Protein AF-A0A517P2J6-F1 (afdb_monomer_lite)

Structure (mmCIF, N/CA/C/O backbone):
data_AF-A0A517P2J6-F1
#
_entry.id   AF-A0A517P2J6-F1
#
loop_
_atom_site.group_PDB
_atom_site.id
_atom_site.type_symbol
_atom_site.label_atom_id
_atom_site.label_alt_id
_atom_site.label_comp_id
_atom_site.label_asym_id
_atom_site.label_entity_id
_atom_site.label_seq_id
_atom_site.pdbx_PDB_ins_code
_atom_site.Cartn_x
_atom_site.Cartn_y
_atom_site.Cartn_z
_atom_site.occupancy
_atom_site.B_iso_or_equiv
_atom_site.auth_seq_id
_atom_site.auth_comp_id
_atom_site.auth_asym_id
_atom_site.auth_atom_id
_atom_site.pdbx_PDB_model_num
ATOM 1 N N . MET A 1 1 ? 40.266 -25.961 -89.457 1.00 43.41 1 MET A N 1
ATOM 2 C CA . MET A 1 1 ? 40.266 -26.534 -88.091 1.00 43.41 1 MET A CA 1
ATOM 3 C C . MET A 1 1 ? 39.041 -26.007 -87.352 1.00 43.41 1 MET A C 1
ATOM 5 O O . MET A 1 1 ? 39.086 -24.900 -86.842 1.00 43.41 1 MET A O 1
ATOM 9 N N . ASN A 1 2 ? 37.933 -26.757 -87.351 1.00 44.75 2 ASN A N 1
ATOM 10 C CA . ASN A 1 2 ? 36.698 -26.386 -86.648 1.00 44.75 2 ASN A CA 1
ATOM 11 C C . ASN A 1 2 ? 36.609 -27.173 -85.334 1.00 44.75 2 ASN A C 1
ATOM 13 O O . ASN A 1 2 ? 36.414 -28.386 -85.359 1.00 44.75 2 ASN A O 1
ATOM 17 N N . ARG A 1 3 ? 36.753 -26.490 -84.191 1.00 49.50 3 ARG A N 1
ATOM 18 C CA . ARG A 1 3 ? 36.434 -27.040 -82.863 1.00 49.50 3 ARG A CA 1
ATOM 19 C C . ARG A 1 3 ? 35.014 -26.621 -82.490 1.00 49.50 3 ARG A C 1
ATOM 21 O O . ARG A 1 3 ? 34.778 -25.502 -82.053 1.00 49.50 3 ARG A O 1
ATOM 28 N N . THR A 1 4 ? 34.066 -27.534 -82.661 1.00 55.47 4 THR A N 1
ATOM 29 C CA . THR A 1 4 ? 32.704 -27.413 -82.133 1.00 55.47 4 THR A CA 1
ATOM 30 C C . THR A 1 4 ? 32.706 -27.672 -80.626 1.00 55.47 4 THR A C 1
ATOM 32 O O . THR A 1 4 ? 32.896 -28.809 -80.194 1.00 55.47 4 THR A O 1
ATOM 35 N N . HIS A 1 5 ? 32.477 -26.631 -79.824 1.00 54.84 5 HIS A N 1
ATOM 36 C CA . HIS A 1 5 ? 32.168 -26.761 -78.399 1.00 54.84 5 HIS A CA 1
ATOM 37 C C . HIS A 1 5 ? 30.727 -27.271 -78.247 1.00 54.84 5 HIS A C 1
ATOM 39 O O . HIS A 1 5 ? 29.777 -26.561 -78.572 1.00 54.84 5 HIS A O 1
ATOM 45 N N . ARG A 1 6 ? 30.546 -28.503 -77.758 1.00 50.88 6 ARG A N 1
ATOM 46 C CA . ARG A 1 6 ? 29.240 -28.969 -77.268 1.00 50.88 6 ARG A CA 1
ATOM 47 C C . ARG A 1 6 ? 29.089 -28.567 -75.795 1.00 50.88 6 ARG A C 1
ATOM 49 O O . ARG A 1 6 ? 29.994 -28.871 -75.015 1.00 50.88 6 ARG A O 1
ATOM 56 N N . PRO A 1 7 ? 27.981 -27.930 -75.382 1.00 54.19 7 PRO A N 1
ATOM 57 C CA . PRO A 1 7 ? 27.709 -27.698 -73.971 1.00 54.19 7 PRO A CA 1
ATOM 58 C C . PRO A 1 7 ? 27.309 -29.022 -73.307 1.00 54.19 7 PRO A C 1
ATOM 60 O O . PRO A 1 7 ? 26.352 -29.678 -73.721 1.00 54.19 7 PRO A O 1
ATOM 63 N N . ILE A 1 8 ? 28.049 -29.420 -72.271 1.00 53.44 8 ILE A N 1
ATOM 64 C CA . ILE A 1 8 ? 27.680 -30.531 -71.389 1.00 53.44 8 ILE A CA 1
ATOM 65 C C . ILE A 1 8 ? 26.463 -30.066 -70.582 1.00 53.44 8 ILE A C 1
ATOM 67 O O . ILE A 1 8 ? 26.598 -29.289 -69.638 1.00 53.44 8 ILE A O 1
ATOM 71 N N . ARG A 1 9 ? 25.262 -30.515 -70.963 1.00 50.53 9 ARG A N 1
ATOM 72 C CA . ARG A 1 9 ? 24.070 -30.389 -70.116 1.00 50.53 9 ARG A CA 1
ATOM 73 C C . ARG A 1 9 ? 24.267 -31.309 -68.912 1.00 50.53 9 ARG A C 1
ATOM 75 O O . ARG A 1 9 ? 24.150 -32.523 -69.043 1.00 50.53 9 ARG A O 1
ATOM 82 N N . ARG A 1 10 ? 24.605 -30.740 -67.754 1.00 54.19 10 ARG A N 1
ATOM 83 C CA . ARG A 1 10 ? 24.581 -31.454 -66.472 1.00 54.19 10 ARG A CA 1
ATOM 84 C C . ARG A 1 10 ? 23.115 -31.652 -66.088 1.00 54.19 10 ARG A C 1
ATOM 86 O O . ARG A 1 10 ? 22.487 -30.742 -65.562 1.00 54.19 10 ARG A O 1
ATOM 93 N N . ALA A 1 11 ? 22.546 -32.797 -66.454 1.00 54.72 11 ALA A N 1
ATOM 94 C CA . ALA A 1 11 ? 21.272 -33.230 -65.900 1.00 54.72 11 ALA A CA 1
ATOM 95 C C . ALA A 1 11 ? 21.535 -33.653 -64.450 1.00 54.72 11 ALA A C 1
ATOM 97 O O . ALA A 1 11 ? 22.323 -34.568 -64.221 1.00 54.72 11 ALA A O 1
ATOM 98 N N . TYR A 1 12 ? 20.933 -32.951 -63.491 1.00 57.19 12 TYR A N 1
ATOM 99 C CA . TYR A 1 12 ? 20.951 -33.366 -62.091 1.00 57.19 12 TYR A CA 1
ATOM 100 C C . TYR A 1 12 ? 20.312 -34.749 -61.979 1.00 57.19 12 TYR A C 1
ATOM 102 O O . TYR A 1 12 ? 19.280 -35.021 -62.602 1.00 57.19 12 TYR A O 1
ATOM 110 N N . THR A 1 13 ? 20.938 -35.641 -61.222 1.00 69.69 13 THR A N 1
ATOM 111 C CA . THR A 1 13 ? 20.377 -36.972 -60.983 1.00 69.69 13 THR A CA 1
ATOM 112 C C . THR A 1 13 ? 19.138 -36.854 -60.092 1.00 69.69 13 THR A C 1
ATOM 114 O O . THR A 1 13 ? 19.037 -35.951 -59.263 1.00 69.69 13 THR A O 1
ATOM 117 N N . LEU A 1 14 ? 18.177 -37.772 -60.242 1.00 62.50 14 LEU A N 1
ATOM 118 C CA . LEU A 1 14 ? 16.946 -37.796 -59.435 1.00 62.50 14 LEU A CA 1
ATOM 119 C C . LEU A 1 14 ? 17.247 -37.723 -57.923 1.00 62.50 14 LEU A C 1
ATOM 121 O O . LEU A 1 14 ? 16.520 -37.082 -57.173 1.00 62.50 14 LEU A O 1
ATOM 125 N N . ILE A 1 15 ? 18.355 -38.334 -57.494 1.00 64.75 15 ILE A N 1
ATOM 126 C CA . ILE A 1 15 ? 18.828 -38.347 -56.104 1.00 64.75 15 ILE A CA 1
ATOM 127 C C . ILE A 1 15 ? 19.242 -36.945 -55.635 1.00 64.75 15 ILE A C 1
ATOM 129 O O . ILE A 1 15 ? 18.877 -36.548 -54.532 1.00 64.75 15 ILE A O 1
ATOM 133 N N . GLU A 1 16 ? 19.943 -36.169 -56.465 1.00 61.22 16 GLU A N 1
ATOM 134 C CA . GLU A 1 16 ? 20.312 -34.780 -56.149 1.00 61.22 16 GLU A CA 1
ATOM 135 C C . GLU A 1 16 ? 19.075 -33.879 -56.057 1.00 61.22 16 GLU A C 1
ATOM 137 O O . GLU A 1 16 ? 19.017 -32.991 -55.209 1.00 61.22 16 GLU A O 1
ATOM 142 N N . LEU A 1 17 ? 18.058 -34.142 -56.883 1.00 63.53 17 LEU A N 1
ATOM 143 C CA . LEU A 1 17 ? 16.804 -33.388 -56.884 1.00 63.53 17 LEU A CA 1
ATOM 144 C C . LEU A 1 17 ? 15.956 -33.698 -55.638 1.00 63.53 17 LEU A C 1
ATOM 146 O O . LEU A 1 17 ? 15.422 -32.785 -55.011 1.00 63.53 17 LEU A O 1
ATOM 150 N N . ILE A 1 18 ? 15.916 -34.966 -55.213 1.00 64.25 18 ILE A N 1
ATOM 151 C CA . ILE A 1 18 ? 15.279 -35.386 -53.956 1.00 64.25 18 ILE A CA 1
ATOM 152 C C . ILE A 1 18 ? 16.031 -34.812 -52.745 1.00 64.25 18 ILE A C 1
ATOM 154 O O . ILE A 1 18 ? 15.400 -34.277 -51.835 1.00 64.25 18 ILE A O 1
ATOM 158 N N . ALA A 1 19 ? 17.367 -34.856 -52.739 1.00 61.12 19 ALA A N 1
ATOM 159 C CA . ALA A 1 19 ? 18.175 -34.286 -51.660 1.00 61.12 19 ALA A CA 1
ATOM 160 C C . ALA A 1 19 ? 17.980 -32.764 -51.541 1.00 61.12 19 ALA A C 1
ATOM 162 O O . ALA A 1 19 ? 17.808 -32.249 -50.435 1.00 61.12 19 ALA A O 1
ATOM 163 N N . ALA A 1 20 ? 17.923 -32.052 -52.671 1.00 64.19 20 ALA A N 1
ATOM 164 C CA . ALA A 1 20 ? 17.631 -30.622 -52.702 1.00 64.19 20 ALA A CA 1
ATOM 165 C C . ALA A 1 20 ? 16.214 -30.310 -52.192 1.00 64.19 20 ALA A C 1
ATOM 167 O O . ALA A 1 20 ? 16.035 -29.365 -51.423 1.00 64.19 20 ALA A O 1
ATOM 168 N N . MET A 1 21 ? 15.213 -31.118 -52.554 1.00 68.56 21 MET A N 1
ATOM 169 C CA . MET A 1 21 ? 13.844 -30.960 -52.054 1.00 68.56 21 MET A CA 1
ATOM 170 C C . MET A 1 21 ? 13.745 -31.187 -50.544 1.00 68.56 21 MET A C 1
ATOM 172 O O . MET A 1 21 ? 13.098 -30.399 -49.853 1.00 68.56 21 MET A O 1
ATOM 176 N N . ILE A 1 22 ? 14.410 -32.217 -50.012 1.00 60.06 22 ILE A N 1
ATOM 177 C CA . ILE A 1 22 ? 14.433 -32.491 -48.568 1.00 60.06 22 IL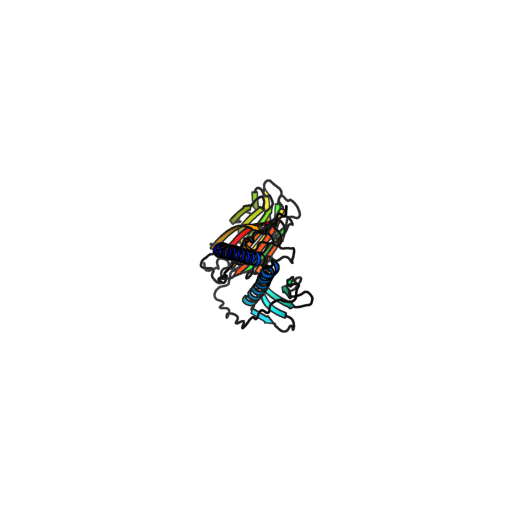E A CA 1
ATOM 178 C C . ILE A 1 22 ? 15.128 -31.346 -47.828 1.00 60.06 22 ILE A C 1
ATOM 180 O O . ILE A 1 22 ? 14.564 -30.814 -46.873 1.00 60.06 22 ILE A O 1
ATOM 184 N N . ALA A 1 23 ? 16.297 -30.905 -48.302 1.00 59.19 23 ALA A N 1
ATOM 185 C CA . ALA A 1 23 ? 17.015 -29.778 -47.709 1.00 59.19 23 ALA A CA 1
ATOM 186 C C . ALA A 1 23 ? 16.169 -28.495 -47.720 1.00 59.19 23 ALA A C 1
ATOM 188 O O . ALA A 1 23 ? 16.094 -27.800 -46.711 1.00 59.19 23 ALA A O 1
ATOM 189 N N . THR A 1 24 ? 15.466 -28.221 -48.822 1.00 66.12 24 THR A N 1
ATOM 190 C CA . THR A 1 24 ? 14.571 -27.058 -48.938 1.00 66.12 24 THR A CA 1
ATOM 191 C C . THR A 1 24 ? 13.381 -27.167 -47.986 1.00 66.12 24 THR A C 1
ATOM 193 O O . THR A 1 24 ? 13.006 -26.181 -47.364 1.00 66.12 24 THR A O 1
ATOM 196 N N . THR A 1 25 ? 12.815 -28.363 -47.811 1.00 67.44 25 THR A N 1
ATOM 197 C CA . THR A 1 25 ? 11.685 -28.592 -46.895 1.00 67.44 25 THR A CA 1
ATOM 198 C C . THR A 1 25 ? 12.105 -28.395 -45.440 1.00 67.44 25 THR A C 1
ATOM 200 O O . THR A 1 25 ? 11.408 -27.719 -44.686 1.00 67.44 25 THR A O 1
ATOM 203 N N . VAL A 1 26 ? 13.280 -28.904 -45.055 1.00 59.22 26 VAL A N 1
ATOM 204 C CA . VAL A 1 26 ? 13.853 -28.678 -43.720 1.00 59.22 26 VAL A CA 1
ATOM 205 C C . VAL A 1 26 ? 14.110 -27.186 -43.501 1.00 59.22 26 VAL A C 1
ATOM 207 O O . VAL A 1 26 ? 13.709 -26.638 -42.475 1.00 59.22 26 VAL A O 1
ATOM 210 N N . LEU A 1 27 ? 14.677 -26.498 -44.492 1.00 65.06 27 LEU A N 1
ATOM 211 C CA . LEU A 1 27 ? 14.965 -25.069 -44.401 1.00 65.06 27 LEU A CA 1
ATOM 212 C C . LEU A 1 27 ? 13.678 -24.233 -44.280 1.00 65.06 27 LEU A C 1
ATOM 214 O O . LEU A 1 27 ? 13.588 -23.386 -43.395 1.00 65.06 27 LEU A O 1
ATOM 218 N N . LEU A 1 28 ? 12.646 -24.540 -45.072 1.00 65.38 28 LEU A N 1
ATOM 219 C CA . LEU A 1 28 ? 11.327 -23.904 -44.989 1.00 65.38 28 LEU A CA 1
ATOM 220 C C . LEU A 1 28 ? 10.621 -24.191 -43.660 1.00 65.38 28 LEU A C 1
ATOM 222 O O . LEU A 1 28 ? 10.023 -23.285 -43.088 1.00 65.38 28 LEU A O 1
ATOM 226 N N . SER A 1 29 ? 10.724 -25.413 -43.131 1.00 52.94 29 SER A N 1
ATOM 227 C CA . SER A 1 29 ? 10.149 -25.755 -41.824 1.00 52.94 29 SER A CA 1
ATOM 228 C C . SER A 1 29 ? 10.859 -25.035 -40.670 1.00 52.94 29 SER A C 1
ATOM 230 O O . SER A 1 29 ? 10.197 -24.532 -39.765 1.00 52.94 29 SER A O 1
ATOM 232 N N . SER A 1 30 ? 12.188 -24.885 -40.740 1.00 52.69 30 SER A N 1
ATOM 233 C CA . SER A 1 30 ? 12.960 -24.111 -39.760 1.00 52.69 30 SER A CA 1
ATOM 234 C C . SER A 1 30 ? 12.663 -22.612 -39.840 1.00 52.69 30 SER A C 1
ATOM 236 O O . SER A 1 30 ? 12.540 -21.954 -38.807 1.00 52.69 30 SER A O 1
ATOM 238 N N . LEU A 1 31 ? 12.453 -22.081 -41.049 1.00 62.66 31 LEU A N 1
ATOM 239 C CA . LEU A 1 31 ? 12.049 -20.696 -41.258 1.00 62.66 31 LEU A CA 1
ATOM 240 C C . LEU A 1 31 ? 10.635 -20.456 -40.720 1.00 62.66 31 LEU A C 1
ATOM 242 O O . LEU A 1 31 ? 10.425 -19.486 -40.004 1.00 62.66 31 LEU A O 1
ATOM 246 N N . ALA A 1 32 ? 9.687 -21.357 -40.990 1.00 58.47 32 ALA A N 1
ATOM 247 C CA . ALA A 1 32 ? 8.327 -21.267 -40.467 1.00 58.47 32 ALA A CA 1
ATOM 248 C C . ALA A 1 32 ? 8.292 -21.346 -38.932 1.00 58.47 32 ALA A C 1
ATOM 250 O O . ALA A 1 32 ? 7.612 -20.543 -38.301 1.00 58.47 32 ALA A O 1
ATOM 251 N N . ALA A 1 33 ? 9.065 -22.250 -38.319 1.00 51.81 33 ALA A N 1
ATOM 252 C CA . ALA A 1 33 ? 9.178 -22.339 -36.863 1.00 51.81 33 ALA A CA 1
ATOM 253 C C . ALA A 1 33 ? 9.793 -21.068 -36.256 1.00 51.81 33 ALA A C 1
ATOM 255 O O . ALA A 1 33 ? 9.290 -20.561 -35.257 1.00 51.81 33 ALA A O 1
ATOM 256 N N . THR A 1 34 ? 10.833 -20.517 -36.891 1.00 56.34 34 THR A N 1
ATOM 257 C CA . THR A 1 34 ? 11.449 -19.251 -36.464 1.00 56.34 34 THR A CA 1
ATOM 258 C C . THR A 1 34 ? 10.484 -18.081 -36.622 1.00 56.34 34 THR A C 1
ATOM 260 O O . THR A 1 34 ? 10.418 -17.259 -35.720 1.00 56.34 34 THR A O 1
ATOM 263 N N . ILE A 1 35 ? 9.697 -18.034 -37.705 1.00 55.84 35 ILE A N 1
ATOM 264 C CA . ILE A 1 35 ? 8.666 -17.011 -37.915 1.00 55.84 35 ILE A CA 1
ATOM 265 C C . ILE A 1 35 ? 7.582 -17.133 -36.848 1.00 55.84 35 ILE A C 1
ATOM 267 O O . ILE A 1 35 ? 7.241 -16.129 -36.246 1.00 55.84 35 ILE A O 1
ATOM 271 N N . VAL A 1 36 ? 7.064 -18.325 -36.549 1.00 53.62 36 VAL A N 1
ATOM 272 C CA . VAL A 1 36 ? 6.035 -18.505 -35.507 1.00 53.62 36 VAL A CA 1
ATOM 273 C C . VAL A 1 36 ? 6.574 -18.140 -34.121 1.00 53.62 36 VAL A C 1
ATOM 275 O O . VAL A 1 36 ? 5.904 -17.425 -33.384 1.00 53.62 36 VAL A O 1
ATOM 278 N N . LEU A 1 37 ? 7.800 -18.551 -33.782 1.00 47.78 37 LEU A N 1
ATOM 279 C CA . LEU A 1 37 ? 8.450 -18.163 -32.526 1.00 47.78 37 LEU A CA 1
ATOM 280 C C . LEU A 1 37 ? 8.705 -16.656 -32.463 1.00 47.78 37 LEU A C 1
ATOM 282 O O . LEU A 1 37 ? 8.401 -16.038 -31.448 1.00 47.78 37 LEU A O 1
ATOM 286 N N . SER A 1 38 ? 9.188 -16.042 -33.546 1.00 43.88 38 SER A N 1
ATOM 287 C CA . SER A 1 38 ? 9.375 -14.595 -33.595 1.00 43.88 38 SER A CA 1
ATOM 288 C C . SER A 1 38 ? 8.044 -13.860 -33.540 1.00 43.88 38 SER A C 1
ATOM 290 O O . SER A 1 38 ? 7.980 -12.854 -32.862 1.00 43.88 38 SER A O 1
ATOM 292 N N . THR A 1 39 ? 6.984 -14.369 -34.179 1.00 48.34 39 THR A N 1
ATOM 293 C CA . THR A 1 39 ? 5.644 -13.752 -34.195 1.00 48.34 39 THR A CA 1
ATOM 294 C C . THR A 1 39 ? 4.975 -13.858 -32.826 1.00 48.34 39 THR A C 1
ATOM 296 O O . THR A 1 39 ? 4.369 -12.893 -32.395 1.00 48.34 39 THR A O 1
ATOM 299 N N . ASN A 1 40 ? 5.166 -14.960 -32.093 1.00 43.91 40 ASN A N 1
ATOM 300 C CA . ASN A 1 40 ? 4.715 -15.084 -30.700 1.00 43.91 40 ASN A CA 1
ATOM 301 C C . ASN A 1 40 ? 5.550 -14.232 -29.725 1.00 43.91 40 ASN A C 1
ATOM 303 O O . ASN A 1 40 ? 5.046 -13.840 -28.682 1.00 43.91 40 ASN A O 1
ATOM 307 N N . MET A 1 41 ? 6.811 -13.916 -30.050 1.00 45.28 41 MET A N 1
ATOM 308 C CA . MET A 1 41 ? 7.605 -12.914 -29.315 1.00 45.28 41 MET A CA 1
ATOM 309 C C . MET A 1 41 ? 7.367 -11.470 -29.800 1.00 45.28 41 MET A C 1
ATOM 311 O O . MET A 1 41 ? 7.835 -10.530 -29.163 1.00 45.28 41 MET A O 1
ATOM 315 N N . LEU A 1 42 ? 6.666 -11.301 -30.926 1.00 39.16 42 LEU A N 1
ATOM 316 C CA . LEU A 1 42 ? 6.274 -10.033 -31.552 1.00 39.16 42 LEU A CA 1
ATOM 317 C C . LEU A 1 42 ? 4.773 -9.773 -31.435 1.00 39.16 42 LEU A C 1
ATOM 319 O O . LEU A 1 42 ? 4.307 -8.803 -32.033 1.00 39.16 42 LEU A O 1
ATOM 323 N N . GLU A 1 43 ? 4.024 -10.595 -30.689 1.00 41.44 43 GLU A N 1
ATOM 324 C CA . GLU A 1 43 ? 2.686 -10.220 -30.247 1.00 41.44 43 GLU A CA 1
ATOM 325 C C . GLU A 1 43 ? 2.857 -8.846 -29.607 1.00 41.44 43 GLU A C 1
ATOM 327 O O . GLU A 1 43 ? 3.648 -8.678 -28.674 1.00 41.44 43 GLU A O 1
ATOM 332 N N . THR A 1 44 ? 2.304 -7.832 -30.276 1.00 41.62 44 THR A N 1
ATOM 333 C CA . THR A 1 44 ? 2.714 -6.449 -30.070 1.00 41.62 44 THR A CA 1
ATOM 334 C C . THR A 1 44 ? 2.579 -6.172 -28.578 1.00 41.62 44 THR A C 1
ATOM 336 O O . THR A 1 44 ? 1.511 -6.464 -28.039 1.00 41.62 44 THR A O 1
ATOM 339 N N . PRO A 1 45 ? 3.604 -5.625 -27.896 1.00 50.72 45 PRO A N 1
ATOM 340 C CA . PRO A 1 45 ? 3.527 -5.313 -26.470 1.00 50.72 45 PRO A CA 1
ATOM 341 C C . PRO A 1 45 ? 2.237 -4.575 -26.095 1.00 50.72 45 PRO A C 1
ATOM 343 O O . PRO A 1 45 ? 1.768 -4.703 -24.975 1.00 50.72 45 PRO A O 1
ATOM 346 N N . THR A 1 46 ? 1.632 -3.869 -27.056 1.00 58.00 46 THR A N 1
ATOM 347 C CA . THR A 1 46 ? 0.330 -3.218 -26.947 1.00 58.00 46 THR A CA 1
ATOM 348 C C . THR A 1 46 ? -0.832 -4.188 -26.741 1.00 58.00 46 THR A C 1
ATOM 350 O O . THR A 1 46 ? -1.568 -3.963 -25.807 1.00 58.00 46 THR A O 1
ATOM 353 N N . ALA A 1 47 ? -0.986 -5.293 -27.478 1.00 56.44 47 ALA A N 1
ATOM 354 C CA . ALA A 1 47 ? -2.165 -6.166 -27.348 1.00 56.44 47 ALA A CA 1
ATOM 355 C C . ALA A 1 47 ? -2.198 -6.915 -26.006 1.00 56.44 47 ALA A C 1
ATOM 357 O O . ALA A 1 47 ? -3.237 -7.014 -25.355 1.00 56.44 47 ALA A O 1
ATOM 358 N N . GLN A 1 48 ? -1.044 -7.415 -25.553 1.00 55.38 48 GLN A N 1
ATOM 359 C CA . GLN A 1 48 ? -0.946 -8.019 -24.228 1.00 55.38 48 GLN A CA 1
ATOM 360 C C . GLN A 1 48 ? -1.072 -6.947 -23.136 1.00 55.38 48 GLN A C 1
ATOM 362 O O . GLN A 1 48 ? -1.797 -7.160 -22.169 1.00 55.38 48 GLN A O 1
ATOM 367 N N . SER A 1 49 ? -0.411 -5.794 -23.282 1.00 58.50 49 SER A N 1
ATOM 368 C CA . SER A 1 49 ? -0.547 -4.682 -22.331 1.00 58.50 49 SER A CA 1
ATOM 369 C C . SER A 1 49 ? -1.980 -4.152 -22.254 1.00 58.50 49 SER A C 1
ATOM 371 O O . SER A 1 49 ? -2.420 -3.822 -21.161 1.00 58.50 49 SER A O 1
ATOM 373 N N . GLU A 1 50 ? -2.703 -4.093 -23.370 1.00 64.94 50 GLU A N 1
ATOM 374 C CA . GLU A 1 50 ? -4.117 -3.713 -23.467 1.00 64.94 50 GLU A CA 1
ATOM 375 C C . GLU A 1 50 ? -4.975 -4.756 -22.752 1.00 64.94 50 GLU A C 1
ATOM 377 O O . GLU A 1 50 ? -5.694 -4.406 -21.829 1.00 64.94 50 GLU A O 1
ATOM 382 N N . ALA A 1 51 ? -4.799 -6.052 -23.030 1.00 61.16 51 ALA A N 1
ATOM 383 C CA . ALA A 1 51 ? -5.541 -7.108 -22.334 1.00 61.16 51 ALA A CA 1
ATOM 384 C C . ALA A 1 51 ? -5.288 -7.137 -20.811 1.00 61.16 51 ALA A C 1
ATOM 386 O O . ALA A 1 51 ? -6.172 -7.495 -20.028 1.00 61.16 51 ALA A O 1
ATOM 387 N N . TRP A 1 52 ? -4.073 -6.793 -20.374 1.00 61.12 52 TRP A N 1
ATOM 388 C CA . TRP A 1 52 ? -3.757 -6.632 -18.953 1.00 61.12 52 TRP A CA 1
ATOM 389 C C . TRP A 1 52 ? -4.393 -5.376 -18.362 1.00 61.12 52 TRP A C 1
ATOM 391 O O . TRP A 1 52 ? -4.932 -5.448 -17.260 1.00 61.12 52 TRP A O 1
ATOM 401 N N . HIS A 1 53 ? -4.358 -4.261 -19.086 1.00 65.38 53 HIS A N 1
ATOM 402 C CA . HIS A 1 53 ? -4.988 -3.011 -18.680 1.00 65.38 53 HIS A CA 1
ATOM 403 C C . HIS A 1 53 ? -6.512 -3.162 -18.565 1.00 65.38 53 HIS A C 1
ATOM 405 O O . HIS A 1 53 ? -7.092 -2.813 -17.540 1.00 65.38 53 HIS A O 1
ATOM 411 N N . ASP A 1 54 ? -7.147 -3.813 -19.536 1.00 67.50 54 ASP A N 1
ATOM 412 C CA . ASP A 1 54 ? -8.574 -4.135 -19.517 1.00 67.50 54 ASP A CA 1
ATOM 413 C C . ASP A 1 54 ? -8.932 -5.031 -18.328 1.00 67.50 54 ASP A C 1
ATOM 415 O O . ASP A 1 54 ? -9.943 -4.822 -17.652 1.00 67.50 54 ASP A O 1
ATOM 419 N N . ARG A 1 55 ? -8.084 -6.025 -18.028 1.00 64.06 55 ARG A N 1
ATOM 420 C CA . ARG A 1 55 ? -8.255 -6.875 -16.844 1.00 64.06 55 ARG A CA 1
ATOM 421 C C . ARG A 1 55 ? -8.119 -6.073 -15.554 1.00 64.06 55 ARG A C 1
ATOM 423 O O . ARG A 1 55 ? -8.894 -6.302 -14.633 1.00 64.06 55 ARG A O 1
ATOM 430 N N . GLU A 1 56 ? -7.180 -5.134 -15.486 1.00 66.56 56 GLU A N 1
ATOM 431 C CA . GLU A 1 56 ? -7.020 -4.233 -14.343 1.00 66.56 56 GLU A CA 1
ATOM 432 C C . GLU A 1 56 ? -8.293 -3.405 -14.112 1.00 66.56 56 GLU A C 1
ATOM 434 O O . GLU A 1 56 ? -8.796 -3.339 -12.989 1.00 66.56 56 GLU A O 1
ATOM 439 N N . ILE A 1 57 ? -8.854 -2.828 -15.179 1.00 71.31 57 ILE A N 1
ATOM 440 C CA . ILE A 1 57 ? -10.105 -2.061 -15.136 1.00 71.31 57 ILE A CA 1
ATOM 441 C C . ILE A 1 57 ? -11.263 -2.946 -14.664 1.00 71.31 57 ILE A C 1
ATOM 443 O O . ILE A 1 57 ? -11.991 -2.572 -13.738 1.00 71.31 57 ILE A O 1
ATOM 447 N N . ALA A 1 58 ? -11.419 -4.130 -15.261 1.00 67.31 58 ALA A N 1
ATOM 448 C CA . ALA A 1 58 ? -12.475 -5.073 -14.910 1.00 67.31 58 ALA A CA 1
ATOM 449 C C . ALA A 1 58 ? -12.363 -5.528 -13.449 1.00 67.31 58 ALA A C 1
ATOM 451 O O . ALA A 1 58 ? -13.348 -5.493 -12.713 1.00 67.31 58 ALA A O 1
ATOM 452 N N . ASP A 1 59 ? -11.164 -5.889 -12.997 1.00 63.16 59 ASP A N 1
ATOM 453 C CA . ASP A 1 59 ? -10.933 -6.336 -11.626 1.00 63.16 59 ASP A CA 1
ATOM 454 C C . ASP A 1 59 ? -11.175 -5.215 -10.610 1.00 63.16 59 ASP A C 1
ATOM 456 O O . ASP A 1 59 ? -11.677 -5.484 -9.516 1.00 63.16 59 ASP A O 1
ATOM 460 N N . ARG A 1 60 ? -10.879 -3.957 -10.960 1.00 73.56 60 ARG A N 1
ATOM 461 C CA . ARG A 1 60 ? -11.226 -2.791 -10.129 1.00 73.56 60 ARG A CA 1
ATOM 462 C C . ARG A 1 60 ? -12.733 -2.603 -10.020 1.00 73.56 60 ARG A C 1
ATOM 464 O O . ARG A 1 60 ? -13.237 -2.463 -8.909 1.00 73.56 60 ARG A O 1
ATOM 471 N N . ILE A 1 61 ? -13.451 -2.637 -11.145 1.00 74.25 61 ILE A N 1
ATOM 472 C CA . ILE A 1 61 ? -14.921 -2.560 -11.166 1.00 74.25 61 ILE A CA 1
ATOM 473 C C . ILE A 1 61 ? -15.521 -3.693 -10.327 1.00 74.25 61 ILE A C 1
ATOM 475 O O . ILE A 1 61 ? -16.380 -3.454 -9.482 1.00 74.25 61 ILE A O 1
ATOM 479 N N . VAL A 1 62 ? -15.031 -4.922 -10.500 1.00 66.94 62 VAL A N 1
ATOM 480 C CA . VAL A 1 62 ? -15.485 -6.093 -9.740 1.00 66.94 62 VAL A CA 1
ATOM 481 C C . VAL A 1 62 ? -15.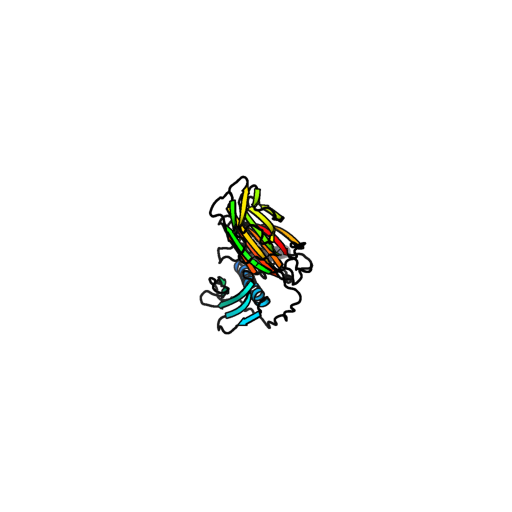168 -5.955 -8.251 1.00 66.94 62 VAL A C 1
ATOM 483 O O . VAL A 1 62 ? -15.996 -6.342 -7.428 1.00 66.94 62 VAL A O 1
ATOM 486 N N . ALA A 1 63 ? -14.006 -5.414 -7.878 1.00 64.06 63 ALA A N 1
ATOM 487 C CA . ALA A 1 63 ? -13.666 -5.167 -6.479 1.00 64.06 63 ALA A CA 1
ATOM 488 C C . ALA A 1 63 ? -14.621 -4.145 -5.849 1.00 64.06 63 ALA A C 1
ATOM 490 O O . ALA A 1 63 ? -15.178 -4.409 -4.782 1.00 64.06 63 ALA A O 1
ATOM 491 N N . ASP A 1 64 ? -14.870 -3.024 -6.524 1.00 71.25 64 ASP A N 1
ATOM 492 C CA . ASP A 1 64 ? -15.775 -1.992 -6.022 1.00 71.25 64 ASP A CA 1
ATOM 493 C C . ASP A 1 64 ? -17.231 -2.489 -5.956 1.00 71.25 64 ASP A C 1
ATOM 495 O O . ASP A 1 64 ? -17.915 -2.244 -4.961 1.00 71.25 64 ASP A O 1
ATOM 499 N N . LEU A 1 65 ? -17.675 -3.291 -6.932 1.00 67.56 65 LEU A N 1
ATOM 500 C CA . LEU A 1 65 ? -18.976 -3.971 -6.901 1.00 67.56 65 LEU A CA 1
ATOM 501 C C . LEU A 1 65 ? -19.071 -4.995 -5.765 1.00 67.56 65 LEU A C 1
ATOM 503 O O . LEU A 1 65 ? -20.077 -5.033 -5.058 1.00 67.56 65 LEU A O 1
ATOM 507 N N . ARG A 1 66 ? -18.032 -5.809 -5.545 1.00 61.19 66 ARG A N 1
ATOM 508 C CA . ARG A 1 66 ? -18.009 -6.854 -4.506 1.00 61.19 66 ARG A CA 1
ATOM 509 C C . ARG A 1 66 ? -18.254 -6.292 -3.108 1.00 61.19 66 ARG A C 1
ATOM 511 O O . ARG A 1 66 ? -18.873 -6.971 -2.293 1.00 61.19 66 ARG A O 1
ATOM 518 N N . TYR A 1 67 ? -17.752 -5.092 -2.832 1.00 58.38 67 TYR A N 1
ATOM 519 C CA . TYR A 1 67 ? -17.907 -4.433 -1.534 1.00 58.38 67 TYR A CA 1
ATOM 520 C C . TYR A 1 67 ? -19.033 -3.392 -1.518 1.00 58.38 67 TYR A C 1
ATOM 522 O O . TYR A 1 67 ? -19.237 -2.739 -0.495 1.00 58.38 67 TYR A O 1
ATOM 530 N N . SER A 1 68 ? -19.774 -3.246 -2.618 1.00 65.06 68 SER A N 1
ATOM 531 C CA . SER A 1 68 ? -20.913 -2.336 -2.694 1.00 65.06 68 SER A CA 1
ATOM 532 C C . SER A 1 68 ? -22.110 -2.845 -1.892 1.00 65.06 68 SER A C 1
ATOM 534 O O . SER A 1 68 ? -22.378 -4.045 -1.812 1.00 65.06 68 SER A O 1
ATOM 536 N N . HIS A 1 69 ? -22.843 -1.912 -1.292 1.00 68.06 69 HIS A N 1
ATOM 537 C CA . HIS A 1 69 ? -24.153 -2.164 -0.694 1.00 68.06 69 HIS A CA 1
ATOM 538 C C . HIS A 1 69 ? -25.297 -1.594 -1.545 1.00 68.06 69 HIS A C 1
ATOM 540 O O . HIS A 1 69 ? -26.456 -1.932 -1.309 1.00 68.06 69 HIS A O 1
ATOM 546 N N . SER A 1 70 ? -24.995 -0.737 -2.525 1.00 71.50 70 SER A N 1
ATOM 547 C CA . SER A 1 70 ? -25.939 -0.299 -3.555 1.00 71.50 70 SER A CA 1
ATOM 548 C C . SER A 1 70 ? -25.223 0.048 -4.855 1.00 71.50 70 SER A C 1
ATOM 550 O O . SER A 1 70 ? -24.073 0.485 -4.842 1.00 71.50 70 SER A O 1
ATOM 552 N N . VAL A 1 71 ? -25.937 -0.126 -5.965 1.00 78.31 71 VAL A N 1
ATOM 553 C CA . VAL A 1 71 ? -25.522 0.277 -7.311 1.00 78.31 71 VAL A CA 1
ATOM 554 C C . VAL A 1 71 ? -26.637 1.139 -7.900 1.00 78.31 71 VAL A C 1
ATOM 556 O O . VAL A 1 71 ? -27.809 0.772 -7.817 1.00 78.31 71 VAL A O 1
ATOM 559 N N . ASP A 1 72 ? -26.270 2.289 -8.449 1.00 79.69 72 ASP A N 1
ATOM 560 C CA . ASP A 1 72 ? -27.142 3.239 -9.131 1.00 79.69 72 ASP A CA 1
ATOM 561 C C . ASP A 1 72 ? -26.709 3.367 -10.599 1.00 79.69 72 ASP A C 1
ATOM 563 O O . ASP A 1 72 ? -25.624 3.861 -10.909 1.00 79.69 72 ASP A O 1
ATOM 567 N N . GLU A 1 73 ? -27.569 2.910 -11.506 1.00 76.19 73 GLU A N 1
ATOM 568 C CA . GLU A 1 73 ? -27.355 2.902 -12.959 1.00 76.19 73 GLU A CA 1
ATOM 569 C C . GLU A 1 73 ? -28.139 4.025 -13.666 1.00 76.19 73 GLU A C 1
ATOM 571 O O . GLU A 1 73 ? -28.412 3.955 -14.861 1.00 76.19 73 GLU A O 1
ATOM 576 N N . THR A 1 74 ? -28.547 5.077 -12.948 1.00 71.56 74 THR A N 1
ATOM 577 C CA . THR A 1 74 ? -29.351 6.170 -13.533 1.00 71.56 74 THR A CA 1
ATOM 578 C C . THR A 1 74 ? -28.614 7.007 -14.588 1.00 71.56 74 THR A C 1
ATOM 580 O O . THR A 1 74 ? -29.253 7.761 -15.326 1.00 71.56 74 THR A O 1
ATOM 583 N N . SER A 1 75 ? -27.289 6.875 -14.702 1.00 73.69 75 SER A N 1
ATOM 584 C CA . SER A 1 75 ? -26.491 7.538 -15.736 1.00 73.69 75 SER A CA 1
ATOM 585 C C . SER A 1 75 ? -26.521 6.766 -17.057 1.00 73.69 75 SER A C 1
ATOM 587 O O . SER A 1 75 ? -26.279 5.567 -17.105 1.00 73.69 75 SER A O 1
ATOM 589 N N . LEU A 1 76 ? -26.727 7.474 -18.171 1.00 69.69 76 LEU A N 1
ATOM 590 C CA . LEU A 1 76 ? -26.728 6.880 -19.518 1.00 69.69 76 LEU A CA 1
ATOM 591 C C . LEU A 1 76 ? -25.348 6.388 -19.986 1.00 69.69 76 LEU A C 1
ATOM 593 O O . LEU A 1 76 ? -25.265 5.680 -20.987 1.00 69.69 76 LEU A O 1
ATOM 597 N N . ALA A 1 77 ? -24.275 6.793 -19.307 1.00 77.44 77 ALA A N 1
ATOM 598 C CA . ALA A 1 77 ? -22.900 6.498 -19.701 1.00 77.44 77 ALA A CA 1
ATOM 599 C C . ALA A 1 77 ? -22.062 5.978 -18.526 1.00 77.44 77 ALA A C 1
ATOM 601 O O . ALA A 1 77 ? -20.845 6.141 -18.508 1.00 77.44 77 ALA A O 1
ATOM 602 N N . GLY A 1 78 ? -22.694 5.403 -17.505 1.00 80.06 78 GLY A N 1
ATOM 603 C CA . GLY A 1 78 ? -21.974 5.000 -16.310 1.00 80.06 78 GLY A CA 1
ATOM 604 C C . GLY A 1 78 ? -22.854 4.419 -15.220 1.00 80.06 78 GLY A C 1
ATOM 605 O O . GLY A 1 78 ? -24.060 4.273 -15.381 1.00 80.06 78 GLY A O 1
ATOM 606 N N . PHE A 1 79 ? -22.235 4.131 -14.086 1.00 82.56 79 PHE A N 1
ATOM 607 C CA . PHE A 1 79 ? -22.918 3.675 -12.883 1.00 82.56 79 PHE A CA 1
ATOM 608 C C . PHE A 1 79 ? -22.181 4.201 -11.656 1.00 82.56 79 PHE A C 1
ATOM 610 O O . PHE A 1 79 ? -21.002 4.554 -11.714 1.00 82.56 79 PHE A O 1
ATOM 617 N N . THR A 1 80 ? -22.880 4.258 -10.535 1.00 85.06 80 THR A N 1
ATOM 618 C CA . THR A 1 80 ? -22.307 4.629 -9.247 1.00 85.06 80 THR A CA 1
ATOM 619 C C . THR A 1 80 ? -22.509 3.485 -8.280 1.00 85.06 80 THR A C 1
ATOM 621 O O . THR A 1 80 ? -23.611 2.965 -8.150 1.00 85.06 80 THR A O 1
ATOM 624 N N . VAL A 1 81 ? -21.453 3.080 -7.591 1.00 82.38 81 VAL A N 1
ATOM 625 C CA . VAL A 1 81 ? -21.533 2.118 -6.500 1.00 82.38 81 VAL A CA 1
ATOM 626 C C . VAL A 1 81 ? -21.342 2.841 -5.189 1.00 82.38 81 VAL A C 1
ATOM 628 O O . VAL A 1 81 ? -20.513 3.738 -5.059 1.00 82.38 81 VAL A O 1
ATOM 631 N N . THR A 1 82 ? -22.105 2.431 -4.196 1.00 80.56 82 THR A N 1
ATOM 632 C CA . THR A 1 82 ? -21.944 2.909 -2.836 1.00 80.56 82 THR A CA 1
ATOM 633 C C . THR A 1 82 ? -21.383 1.767 -2.011 1.00 80.56 82 THR A C 1
ATOM 635 O O . THR A 1 82 ? -21.973 0.682 -1.968 1.00 80.56 82 THR A O 1
ATOM 638 N N . LYS A 1 83 ? -20.219 1.978 -1.402 1.00 73.88 83 LYS A N 1
ATOM 639 C CA . LYS A 1 83 ? -19.498 0.953 -0.643 1.00 73.88 83 LYS A CA 1
ATOM 640 C C . LYS A 1 83 ? -18.910 1.537 0.640 1.00 73.88 83 LYS A C 1
ATOM 642 O O . LYS A 1 83 ? -18.737 2.748 0.740 1.00 73.88 83 LYS A O 1
ATOM 647 N N . PRO A 1 84 ? -18.577 0.711 1.640 1.00 62.31 84 PRO A N 1
ATOM 648 C CA . PRO A 1 84 ? -17.791 1.168 2.776 1.00 62.31 84 PRO A CA 1
ATOM 649 C C . PRO A 1 84 ? -16.430 1.683 2.298 1.00 62.31 84 PRO A C 1
ATOM 651 O O . PRO A 1 84 ? -15.728 1.004 1.546 1.00 62.31 84 PRO A O 1
ATOM 654 N N . SER A 1 85 ? -16.064 2.874 2.753 1.00 65.56 85 SER A N 1
ATOM 655 C CA . SER A 1 85 ? -14.769 3.474 2.493 1.00 65.56 85 SER A CA 1
ATOM 656 C C . SER A 1 85 ? -13.671 2.721 3.217 1.00 65.56 85 SER A C 1
ATOM 658 O O . SER A 1 85 ? -13.780 2.423 4.408 1.00 65.56 85 SER A O 1
ATOM 660 N N . VAL A 1 86 ? -12.584 2.463 2.494 1.00 58.12 86 VAL A N 1
ATOM 661 C CA . VAL A 1 86 ? -11.371 1.855 3.053 1.00 58.12 86 VAL A CA 1
ATOM 662 C C . VAL A 1 86 ? -10.483 2.874 3.778 1.00 58.12 86 VAL A C 1
ATOM 664 O O . VAL A 1 86 ? -9.475 2.487 4.353 1.00 58.12 86 VAL A O 1
ATOM 667 N N . THR A 1 87 ? -10.815 4.170 3.752 1.00 51.25 87 THR A N 1
ATOM 668 C CA . THR A 1 87 ? -9.979 5.240 4.335 1.00 51.25 87 THR A CA 1
ATOM 669 C C . THR A 1 87 ? -10.673 6.079 5.400 1.00 51.25 87 THR A C 1
ATOM 671 O O . THR A 1 87 ? -9.998 6.824 6.107 1.00 51.25 87 THR A O 1
ATOM 674 N N . THR A 1 88 ? -12.000 6.011 5.516 1.00 51.00 88 THR A N 1
ATOM 675 C CA . THR A 1 88 ? -12.748 6.888 6.436 1.00 51.00 88 THR A CA 1
ATOM 676 C C . THR A 1 88 ? -13.719 6.151 7.354 1.00 51.00 88 THR A C 1
ATOM 678 O O . THR A 1 88 ? -14.374 6.794 8.173 1.00 51.00 88 THR A O 1
ATOM 681 N N . ALA A 1 89 ? -13.863 4.826 7.210 1.00 50.66 89 ALA A N 1
ATOM 682 C CA . ALA A 1 89 ? -14.925 4.016 7.827 1.00 50.66 89 ALA A CA 1
ATOM 683 C C . ALA A 1 89 ? -16.367 4.514 7.549 1.00 50.66 89 ALA A C 1
ATOM 685 O O . ALA A 1 89 ? -17.334 3.946 8.061 1.00 50.66 89 ALA A O 1
ATOM 686 N N . ALA A 1 90 ? -16.525 5.554 6.724 1.00 67.06 90 ALA A N 1
ATOM 687 C CA . ALA A 1 90 ? -17.791 6.056 6.227 1.00 67.06 90 ALA A CA 1
ATOM 688 C C . ALA A 1 90 ? -18.191 5.299 4.959 1.00 67.06 90 ALA A C 1
ATOM 690 O O . ALA A 1 90 ? -17.519 4.377 4.509 1.00 67.06 90 ALA A O 1
ATOM 691 N N . THR A 1 91 ? -19.321 5.672 4.383 1.00 74.00 91 THR A N 1
ATOM 692 C CA . THR A 1 91 ? -19.719 5.200 3.062 1.00 74.00 91 THR A CA 1
ATOM 693 C C . THR A 1 91 ? -19.074 6.091 1.999 1.00 74.00 91 THR A C 1
ATOM 695 O O . THR A 1 91 ? -19.197 7.307 2.111 1.00 74.00 91 THR A O 1
ATOM 698 N N . GLU A 1 92 ? -18.411 5.506 0.999 1.00 77.38 92 GLU A N 1
ATOM 699 C CA . GLU A 1 92 ? -17.906 6.212 -0.187 1.00 77.38 92 GLU A CA 1
ATOM 700 C C . GLU A 1 92 ? -18.740 5.868 -1.426 1.00 77.38 92 GLU A C 1
ATOM 702 O O . GLU A 1 92 ? -19.213 4.739 -1.613 1.00 77.38 92 GLU A O 1
ATOM 707 N N . SER A 1 93 ? -18.919 6.868 -2.279 1.00 85.69 93 SER A N 1
ATOM 708 C CA . SER A 1 93 ? -19.574 6.772 -3.574 1.00 85.69 93 SER A CA 1
ATOM 709 C C . SER A 1 93 ? -18.511 6.695 -4.663 1.00 85.69 93 SER A C 1
ATOM 711 O O . SER A 1 93 ? -17.766 7.649 -4.879 1.00 85.69 93 SER A O 1
ATOM 713 N N . VAL A 1 94 ? -18.427 5.566 -5.360 1.00 84.19 94 VAL A N 1
ATOM 714 C CA . VAL A 1 94 ? -17.532 5.403 -6.506 1.00 84.19 94 VAL A CA 1
ATOM 715 C C . VAL A 1 94 ? -18.347 5.445 -7.784 1.00 84.19 94 VAL A C 1
ATOM 717 O O . VAL A 1 94 ? -19.149 4.555 -8.047 1.00 84.19 94 VAL A O 1
ATOM 720 N N . SER A 1 95 ? -18.134 6.473 -8.595 1.00 88.00 95 SER A N 1
ATOM 721 C CA . SER A 1 95 ? -18.792 6.623 -9.891 1.00 88.00 95 SER A CA 1
ATOM 722 C C . SER A 1 95 ? -17.848 6.261 -11.027 1.00 88.00 95 SER A C 1
ATOM 724 O O . SER A 1 95 ? -16.700 6.695 -11.058 1.00 88.00 95 SER A O 1
ATOM 726 N N . TYR A 1 96 ? -18.353 5.467 -11.961 1.00 85.94 96 TYR A N 1
ATOM 727 C CA . TYR A 1 96 ? -17.711 5.144 -13.223 1.00 85.94 96 TYR A CA 1
ATOM 728 C C . TYR A 1 96 ? -18.468 5.859 -14.330 1.00 85.94 96 TYR A C 1
ATOM 730 O O . TYR A 1 96 ? -19.674 5.661 -14.468 1.00 85.94 96 TYR A O 1
ATOM 738 N N . GLN A 1 97 ? -17.786 6.701 -15.101 1.00 86.62 97 GLN A N 1
ATOM 739 C CA . GLN A 1 97 ? -18.394 7.467 -16.187 1.00 86.62 97 GLN A CA 1
ATOM 740 C C . GLN A 1 97 ? -17.548 7.356 -17.446 1.00 86.62 97 GLN A C 1
ATOM 742 O O . GLN A 1 97 ? -16.359 7.672 -17.437 1.00 86.62 97 GLN A O 1
ATOM 747 N N . PHE A 1 98 ? -18.176 6.931 -18.532 1.00 81.50 98 PHE A N 1
ATOM 748 C CA . PHE A 1 98 ? -17.603 6.960 -19.863 1.00 81.50 98 PHE A CA 1
ATOM 749 C C . PHE A 1 98 ? -17.927 8.297 -20.538 1.00 81.50 98 PHE A C 1
ATOM 751 O O . PHE A 1 98 ? -19.086 8.713 -20.600 1.00 81.50 98 PHE A O 1
ATOM 758 N N . GLY A 1 99 ? -16.901 8.975 -21.042 1.00 76.44 99 GLY A N 1
ATOM 759 C CA . GLY A 1 99 ? -17.028 10.280 -21.680 1.00 76.44 99 GLY A CA 1
ATOM 760 C C . GLY A 1 99 ? -16.030 10.482 -22.814 1.00 76.44 99 GLY A C 1
ATOM 761 O O . GLY A 1 99 ? -15.431 9.542 -23.327 1.00 76.44 99 GLY A O 1
ATOM 762 N N . GLN A 1 100 ? -15.854 11.741 -23.213 1.00 72.00 100 GLN A N 1
ATOM 763 C CA . GLN A 1 100 ? -14.931 12.117 -24.288 1.00 72.00 100 GLN A CA 1
ATOM 764 C C . GLN A 1 100 ? -13.464 11.806 -23.946 1.00 72.00 100 GLN A C 1
ATOM 766 O O . GLN A 1 100 ? -12.682 11.516 -24.847 1.00 72.00 100 GLN A O 1
ATOM 771 N N . ASP A 1 101 ? -13.133 11.814 -22.655 1.00 70.00 101 ASP A N 1
ATOM 772 C CA . ASP A 1 101 ? -11.804 11.504 -22.119 1.00 70.00 101 ASP A CA 1
ATOM 773 C C . ASP A 1 101 ? -11.637 10.011 -21.768 1.00 70.00 101 ASP A C 1
ATOM 775 O O . ASP A 1 101 ? -10.655 9.630 -21.135 1.00 70.00 101 ASP A O 1
ATOM 779 N N . GLY A 1 102 ? -12.599 9.174 -22.180 1.00 76.00 102 GLY A N 1
ATOM 780 C CA . GLY A 1 102 ? -12.625 7.732 -21.953 1.00 76.00 102 GLY A CA 1
ATOM 781 C C . GLY A 1 102 ? -13.338 7.321 -20.661 1.00 76.00 102 GLY A C 1
ATOM 782 O O . GLY A 1 102 ? -14.279 7.992 -20.223 1.00 76.00 102 GLY A O 1
ATOM 783 N N . LEU A 1 103 ? -12.964 6.174 -20.085 1.00 81.56 103 LEU A N 1
ATOM 784 C CA . LEU A 1 103 ? -13.565 5.678 -18.845 1.00 81.56 103 LEU A CA 1
ATOM 785 C C . LEU A 1 103 ? -12.905 6.362 -17.652 1.00 81.56 103 LEU A C 1
ATOM 787 O O . LEU A 1 103 ? -11.703 6.240 -17.438 1.00 81.56 103 LEU A O 1
ATOM 791 N N . THR A 1 104 ? -13.702 7.029 -16.830 1.00 83.44 104 THR A N 1
ATOM 792 C CA . THR A 1 104 ? -13.249 7.672 -15.597 1.00 83.44 104 THR A CA 1
ATOM 793 C C . THR A 1 104 ? -13.855 6.999 -14.377 1.00 83.44 104 THR A C 1
ATOM 795 O O . THR A 1 104 ? -14.976 6.492 -14.424 1.00 83.44 104 THR A O 1
ATOM 798 N N . ARG A 1 105 ? -13.108 7.000 -13.276 1.00 85.31 105 ARG A N 1
ATOM 799 C CA . ARG A 1 105 ? -13.528 6.570 -11.946 1.00 85.31 105 ARG A CA 1
ATOM 800 C C . ARG A 1 105 ? -13.350 7.726 -10.979 1.00 85.31 105 ARG A C 1
ATOM 802 O O . ARG A 1 105 ? -12.265 8.284 -10.874 1.00 85.31 105 ARG A O 1
ATOM 809 N N . ASN A 1 106 ? -14.391 8.063 -10.241 1.00 84.12 106 ASN A N 1
ATOM 810 C CA . ASN A 1 106 ? -14.359 9.115 -9.239 1.00 84.12 106 ASN A CA 1
ATOM 811 C C . ASN A 1 106 ? -14.808 8.557 -7.883 1.00 84.12 106 ASN A C 1
ATOM 813 O O . ASN A 1 106 ? -15.815 7.856 -7.829 1.00 84.12 106 ASN A O 1
ATOM 817 N N . ILE A 1 107 ? -14.066 8.862 -6.815 1.00 81.81 107 ILE A N 1
ATOM 818 C CA . ILE A 1 107 ? -14.405 8.504 -5.432 1.00 81.81 107 ILE A CA 1
ATOM 819 C C . ILE A 1 107 ? -14.850 9.779 -4.714 1.00 81.81 107 ILE A C 1
ATOM 821 O O . ILE A 1 107 ? -14.058 10.702 -4.522 1.00 81.81 107 ILE A O 1
ATOM 825 N N . ASP A 1 108 ? -16.111 9.831 -4.304 1.00 82.19 108 ASP A N 1
ATOM 826 C CA . ASP A 1 108 ? -16.727 10.974 -3.635 1.00 82.19 108 ASP A CA 1
ATOM 827 C C . ASP A 1 108 ? -16.464 12.304 -4.372 1.00 82.19 108 ASP A C 1
ATOM 829 O O . ASP A 1 108 ? -16.893 12.504 -5.510 1.00 82.19 108 ASP A O 1
ATOM 833 N N . SER A 1 109 ? -15.785 13.239 -3.703 1.00 71.69 109 SER A N 1
ATOM 834 C CA . SER A 1 109 ? -15.436 14.570 -4.218 1.00 71.69 109 SER A CA 1
ATOM 835 C C . SER A 1 109 ? -13.971 14.674 -4.655 1.00 71.69 109 SER A C 1
ATOM 837 O O . SER A 1 109 ? -13.442 15.783 -4.747 1.00 71.69 109 SER A O 1
ATOM 839 N N . GLN A 1 110 ? -13.286 13.544 -4.852 1.00 71.81 110 GLN A N 1
ATOM 840 C CA . GLN A 1 110 ? -11.907 13.545 -5.332 1.00 71.81 110 GLN A CA 1
ATOM 841 C C . GLN A 1 110 ? -11.825 13.916 -6.818 1.00 71.81 110 GLN A C 1
ATOM 843 O O . GLN A 1 110 ? -12.820 13.964 -7.540 1.00 71.81 110 GLN A O 1
ATOM 848 N N . SER A 1 111 ? -10.612 14.226 -7.278 1.00 71.94 111 SER A N 1
ATOM 849 C CA . SER A 1 111 ? -10.367 14.435 -8.703 1.00 71.94 111 SER A CA 1
ATOM 850 C C . SER A 1 111 ? -10.636 13.132 -9.469 1.00 71.94 111 SER A C 1
ATOM 852 O O . SER A 1 111 ? -10.115 12.090 -9.063 1.00 71.94 111 SER A O 1
ATOM 854 N N . PRO A 1 112 ? -11.400 13.168 -10.577 1.00 75.81 112 PRO A 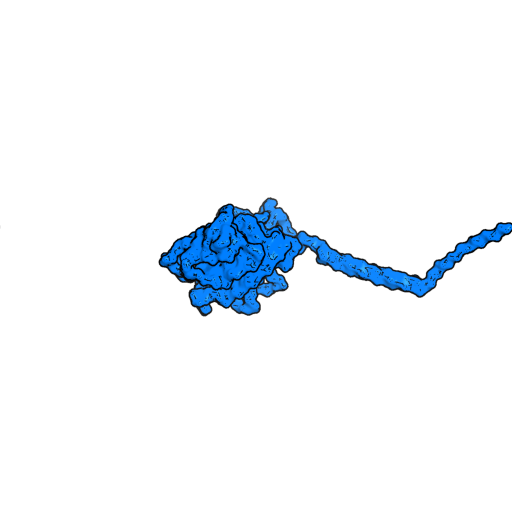N 1
ATOM 855 C CA . PRO A 1 112 ? -11.656 11.988 -11.391 1.00 75.81 112 PRO A CA 1
ATOM 856 C C . PRO A 1 112 ? -10.360 11.361 -11.909 1.00 75.81 112 PRO A C 1
ATOM 858 O O . PRO A 1 112 ? -9.474 12.051 -12.415 1.00 75.81 112 PRO A O 1
ATOM 861 N N . TYR A 1 113 ? -10.281 10.041 -11.808 1.00 73.94 113 TYR A N 1
ATOM 862 C CA . TYR A 1 113 ? -9.192 9.228 -12.325 1.00 73.94 113 TYR A CA 1
ATOM 863 C C . TYR A 1 113 ? -9.572 8.665 -13.695 1.00 73.94 113 TYR A C 1
ATOM 865 O O . TYR A 1 113 ? -10.604 8.010 -13.818 1.00 73.94 113 TYR A O 1
ATOM 873 N N . VAL A 1 114 ? -8.760 8.891 -14.728 1.00 79.19 114 VAL A N 1
ATOM 874 C CA . VAL A 1 114 ? -8.989 8.286 -16.050 1.00 79.19 114 VAL A CA 1
ATOM 875 C C . VAL A 1 114 ? -8.444 6.858 -16.033 1.00 79.19 114 VAL A C 1
ATOM 877 O O . VAL A 1 114 ? -7.234 6.660 -15.961 1.00 79.19 114 VAL A O 1
ATOM 880 N N . LEU A 1 115 ? -9.347 5.878 -16.071 1.00 72.31 115 LEU A N 1
ATOM 881 C CA . LEU A 1 115 ? -9.026 4.453 -16.140 1.00 72.31 115 LEU A CA 1
ATOM 882 C C . LEU A 1 115 ? -8.579 4.038 -17.535 1.00 72.31 115 LEU A C 1
ATOM 884 O O . LEU A 1 115 ? -7.672 3.228 -17.641 1.00 72.31 115 LEU A O 1
ATOM 888 N N . ASP A 1 116 ? -9.209 4.592 -18.568 1.00 73.56 116 ASP A N 1
ATOM 889 C CA . ASP A 1 116 ? -8.898 4.320 -19.969 1.00 73.56 116 ASP A CA 1
ATOM 890 C C . ASP A 1 116 ? -9.067 5.613 -20.768 1.00 73.56 116 ASP A C 1
ATOM 892 O O . ASP A 1 116 ? -10.100 6.266 -20.647 1.00 73.56 116 ASP A O 1
ATOM 896 N N . GLN A 1 117 ? -8.052 5.993 -21.548 1.00 68.69 117 GLN A N 1
ATOM 897 C CA . GLN A 1 117 ? -8.051 7.199 -22.389 1.00 68.69 117 GLN A CA 1
ATOM 898 C C . GLN A 1 117 ? -8.586 6.943 -23.807 1.00 68.69 117 GLN A C 1
ATOM 900 O O . GLN A 1 117 ? -8.788 7.900 -24.560 1.00 68.69 117 GLN A O 1
ATOM 905 N N . GLN A 1 118 ? -8.789 5.684 -24.209 1.00 59.50 118 GLN A N 1
ATOM 906 C CA . GLN A 1 118 ? -9.332 5.324 -25.520 1.00 59.50 118 GLN A CA 1
ATOM 907 C C . GLN A 1 118 ? -10.702 4.647 -25.375 1.00 59.50 118 GLN A C 1
ATOM 909 O O . GLN A 1 118 ? -11.124 4.262 -24.292 1.00 59.50 118 GLN A O 1
ATOM 914 N N . SER A 1 119 ? -11.485 4.607 -26.460 1.00 51.16 119 SER A N 1
ATOM 915 C CA . SER A 1 119 ? -12.779 3.910 -26.439 1.00 51.16 119 SER A CA 1
ATOM 916 C C . SER A 1 119 ? -12.565 2.437 -26.078 1.00 51.16 119 SER A C 1
ATOM 918 O O . SER A 1 119 ? -11.649 1.845 -26.651 1.00 51.16 119 SER A O 1
ATOM 920 N N . PRO A 1 120 ? -13.405 1.836 -25.212 1.00 52.03 120 PRO A N 1
ATOM 921 C CA . PRO A 1 120 ? -13.204 0.472 -24.748 1.00 52.03 120 PRO A CA 1
ATOM 922 C C . PRO A 1 120 ? -13.115 -0.469 -25.951 1.00 52.03 120 PRO A C 1
ATOM 924 O O . PRO A 1 120 ? -14.056 -0.584 -26.741 1.00 52.03 120 PRO A O 1
ATOM 927 N N . SER A 1 121 ? -11.965 -1.122 -26.104 1.00 49.41 121 SER A N 1
ATOM 928 C CA . SER A 1 121 ? -11.695 -2.100 -27.167 1.00 49.41 121 SER A CA 1
ATOM 929 C C . SER A 1 121 ? -12.478 -3.405 -26.959 1.00 49.41 121 SER A C 1
ATOM 931 O O . SER A 1 121 ? -12.616 -4.205 -27.887 1.00 49.41 121 SER A O 1
ATOM 933 N N . HIS A 1 122 ? -13.046 -3.599 -25.762 1.00 46.62 122 HIS A N 1
ATOM 934 C CA . HIS A 1 122 ? -13.758 -4.800 -25.351 1.00 46.62 122 HIS A CA 1
ATOM 935 C C . HIS A 1 122 ? -15.019 -4.500 -24.528 1.00 46.62 122 HIS A C 1
ATOM 937 O O . HIS A 1 122 ? -15.076 -3.580 -23.717 1.00 46.62 122 HIS A O 1
ATOM 943 N N . THR A 1 123 ? -16.055 -5.319 -24.727 1.00 50.31 123 THR A N 1
ATOM 944 C CA . THR A 1 123 ? -17.295 -5.276 -23.945 1.00 50.31 123 THR A CA 1
ATOM 945 C C . THR A 1 123 ? -17.194 -6.265 -22.789 1.00 50.31 123 THR A C 1
ATOM 947 O O . THR A 1 123 ? -17.047 -7.467 -23.015 1.00 50.31 123 THR A O 1
ATOM 950 N N . PHE A 1 124 ? -17.292 -5.776 -21.553 1.00 48.53 124 PHE A N 1
ATOM 951 C CA . PHE A 1 124 ? -17.419 -6.621 -20.369 1.00 48.53 124 PHE A CA 1
ATOM 952 C C . PHE A 1 124 ? -18.880 -6.652 -19.924 1.00 48.53 124 PHE A C 1
ATOM 954 O O . PHE A 1 124 ? -19.523 -5.610 -19.816 1.00 48.53 124 PHE A O 1
ATOM 961 N N . THR A 1 125 ? -19.405 -7.851 -19.680 1.00 45.25 125 THR A N 1
ATOM 962 C CA . THR A 1 125 ? -20.796 -8.044 -19.252 1.00 45.25 125 THR A CA 1
ATOM 963 C C . THR A 1 125 ? -20.769 -8.577 -17.828 1.00 45.25 125 THR A C 1
ATOM 965 O O . THR A 1 125 ? -20.215 -9.650 -17.585 1.00 45.25 125 THR A O 1
ATOM 968 N N . VAL A 1 126 ? -21.327 -7.823 -16.879 1.00 43.34 126 VAL A N 1
ATOM 969 C CA . VAL A 1 126 ? -21.532 -8.288 -15.502 1.00 43.34 126 VAL A CA 1
ATOM 970 C C . VAL A 1 126 ? -22.928 -8.899 -15.430 1.00 43.34 126 VAL A C 1
ATOM 972 O O . VAL A 1 126 ? -23.901 -8.216 -15.122 1.00 43.34 126 VAL A O 1
ATOM 975 N N . ASP A 1 127 ? -23.043 -10.186 -15.751 1.00 34.50 127 ASP A N 1
ATOM 976 C CA . ASP A 1 127 ? -24.313 -10.900 -15.624 1.00 34.50 127 ASP A CA 1
ATOM 977 C C . ASP A 1 127 ? -24.594 -11.214 -14.147 1.00 34.50 127 ASP A C 1
ATOM 979 O O . ASP A 1 127 ? -23.958 -12.075 -13.541 1.00 34.50 127 ASP A O 1
ATOM 983 N N . GLY A 1 128 ? -25.577 -10.514 -13.574 1.00 34.94 128 GLY A N 1
ATOM 984 C CA . GLY A 1 128 ? -26.187 -10.853 -12.289 1.00 34.94 128 GLY A CA 1
ATOM 985 C C . GLY A 1 128 ? -25.293 -10.619 -11.069 1.00 34.94 128 GLY A C 1
ATOM 986 O O . GLY A 1 128 ? -24.695 -11.545 -10.524 1.00 34.94 128 GLY A O 1
ATOM 987 N N . PHE A 1 129 ? -25.298 -9.396 -10.541 1.00 38.88 129 PHE A N 1
ATOM 988 C CA . PHE A 1 129 ? -24.819 -9.141 -9.184 1.00 38.88 129 PHE A CA 1
ATOM 989 C C . PHE A 1 129 ? -25.886 -9.576 -8.170 1.00 38.88 129 PHE A C 1
ATOM 991 O O . PHE A 1 129 ? -26.923 -8.933 -8.021 1.00 38.88 129 PHE A O 1
ATOM 998 N N . THR A 1 130 ? -25.640 -10.677 -7.458 1.00 31.72 130 THR A N 1
ATOM 999 C CA . THR A 1 130 ? -26.386 -11.001 -6.233 1.00 31.72 130 THR A CA 1
ATOM 1000 C C . THR A 1 130 ? -25.474 -10.688 -5.057 1.00 31.72 130 THR A C 1
ATOM 1002 O O . THR A 1 130 ? -24.533 -11.437 -4.793 1.00 31.72 130 THR A O 1
ATOM 1005 N N . ALA A 1 131 ? -25.717 -9.564 -4.377 1.00 32.47 131 ALA A N 1
ATOM 1006 C CA . ALA A 1 131 ? -24.993 -9.228 -3.158 1.00 32.47 131 ALA A CA 1
ATOM 1007 C C . ALA A 1 131 ? -25.114 -10.402 -2.169 1.00 32.47 131 ALA A C 1
ATOM 1009 O O . ALA A 1 131 ? -26.234 -10.870 -1.928 1.00 32.47 131 ALA A O 1
ATOM 1010 N N . PRO A 1 132 ? -24.010 -10.904 -1.586 1.00 37.78 132 PRO A N 1
ATOM 1011 C CA . PRO A 1 132 ? -24.110 -11.841 -0.482 1.00 37.78 132 PRO A CA 1
ATOM 1012 C C . PRO A 1 132 ? -24.958 -11.189 0.607 1.00 37.78 132 PRO A C 1
ATOM 1014 O O . PRO A 1 132 ? -24.683 -10.057 1.008 1.00 37.78 132 PRO A O 1
ATOM 1017 N N . THR A 1 133 ? -25.986 -11.883 1.093 1.00 34.22 133 THR A N 1
ATOM 1018 C CA . THR A 1 133 ? -26.720 -11.447 2.279 1.00 34.22 133 THR A CA 1
ATOM 1019 C C . THR A 1 133 ? -25.695 -11.287 3.398 1.00 34.22 133 THR A C 1
ATOM 1021 O O . THR A 1 133 ? -25.109 -12.274 3.839 1.00 34.22 133 THR A O 1
ATOM 1024 N N . TYR A 1 134 ? -25.409 -10.049 3.801 1.00 35.47 134 TYR A N 1
ATOM 1025 C CA . TYR A 1 134 ? -24.434 -9.747 4.844 1.00 35.47 134 TYR A CA 1
ATOM 1026 C C . TYR A 1 134 ? -24.833 -10.481 6.131 1.00 35.47 134 TYR A C 1
ATOM 1028 O O . TYR A 1 134 ? -25.816 -10.125 6.781 1.00 35.47 134 TYR A O 1
ATOM 1036 N N . ILE A 1 135 ? -24.096 -11.536 6.491 1.00 35.94 135 ILE A N 1
ATOM 1037 C CA . ILE A 1 135 ? -24.263 -12.217 7.776 1.00 35.94 135 ILE A CA 1
ATOM 1038 C C . ILE A 1 135 ? -23.380 -11.474 8.778 1.00 35.94 135 ILE A C 1
ATOM 1040 O O . ILE A 1 135 ? -22.158 -11.601 8.758 1.00 35.94 135 ILE A O 1
ATOM 1044 N N . ALA A 1 136 ? -24.010 -10.692 9.653 1.00 37.03 136 ALA A N 1
ATOM 1045 C CA . ALA A 1 136 ? -23.389 -9.801 10.637 1.00 37.03 136 ALA A CA 1
ATOM 1046 C C . ALA A 1 136 ? -22.622 -10.505 11.784 1.00 37.03 136 ALA A C 1
ATOM 1048 O O . ALA A 1 136 ? -22.541 -9.964 12.882 1.00 37.03 136 ALA A O 1
ATOM 1049 N N . ALA A 1 137 ? -22.096 -11.716 11.581 1.00 42.69 137 ALA A N 1
ATOM 1050 C CA . ALA A 1 137 ? -21.511 -12.503 12.668 1.00 42.69 137 ALA A CA 1
ATOM 1051 C C . ALA A 1 137 ? -20.039 -12.162 12.970 1.00 42.69 137 ALA A C 1
ATOM 1053 O O . ALA A 1 137 ? -19.639 -12.281 14.121 1.00 42.69 137 ALA A O 1
ATOM 1054 N N . ASN A 1 138 ? -19.257 -11.686 11.990 1.00 53.47 138 ASN A N 1
ATOM 1055 C CA . ASN A 1 138 ? -17.846 -11.330 12.179 1.00 53.47 138 ASN A CA 1
ATOM 1056 C C . ASN A 1 138 ? -17.586 -9.939 11.594 1.00 53.47 138 ASN A C 1
ATOM 1058 O O . ASN A 1 138 ? -17.726 -9.752 10.384 1.00 53.47 138 ASN A O 1
ATOM 1062 N N . THR A 1 139 ? -17.200 -8.966 12.421 1.00 64.88 139 THR A N 1
ATOM 1063 C CA . THR A 1 139 ? -16.743 -7.661 11.926 1.00 64.88 139 THR A CA 1
ATOM 1064 C C . THR A 1 139 ? -15.400 -7.871 11.220 1.00 64.88 139 THR A C 1
ATOM 1066 O O . THR A 1 139 ? -14.441 -8.282 11.875 1.00 64.88 139 THR A O 1
ATOM 1069 N N . PRO A 1 140 ? -15.307 -7.682 9.892 1.00 69.75 140 PRO A N 1
ATOM 1070 C CA . PRO A 1 140 ? -14.068 -7.953 9.173 1.00 69.75 140 PRO A CA 1
ATOM 1071 C C . PRO A 1 140 ? -12.999 -6.921 9.542 1.00 69.75 140 PRO A C 1
ATOM 1073 O O . PRO A 1 140 ? -13.315 -5.777 9.881 1.00 69.75 140 PRO A O 1
ATOM 1076 N N . VAL A 1 141 ? -11.735 -7.324 9.426 1.00 82.38 141 VAL A N 1
ATOM 1077 C CA . VAL A 1 141 ? -10.595 -6.415 9.584 1.00 82.38 141 VAL A CA 1
ATOM 1078 C C . VAL A 1 141 ? -10.629 -5.370 8.475 1.00 82.38 141 VAL A C 1
ATOM 1080 O O . VAL A 1 141 ? -10.764 -5.722 7.298 1.00 82.38 141 VAL A O 1
ATOM 1083 N N . ARG A 1 142 ? -10.519 -4.088 8.824 1.00 80.00 142 ARG A N 1
ATOM 1084 C CA . ARG A 1 142 ? -10.637 -2.979 7.864 1.00 80.00 142 ARG A CA 1
ATOM 1085 C C . ARG A 1 142 ? -9.640 -1.880 8.170 1.00 80.00 142 ARG A C 1
ATOM 1087 O O . ARG A 1 142 ? -9.300 -1.645 9.324 1.00 80.00 142 ARG A O 1
ATOM 1094 N N . VAL A 1 143 ? -9.202 -1.180 7.130 1.00 84.56 143 VAL A N 1
ATOM 1095 C CA . VAL A 1 143 ? -8.481 0.080 7.308 1.00 84.56 143 VAL A CA 1
ATOM 1096 C C . VAL A 1 143 ? -9.506 1.147 7.694 1.00 84.56 143 VAL A C 1
ATOM 1098 O O . VAL A 1 143 ? -10.482 1.366 6.979 1.00 84.56 143 VAL A O 1
ATOM 1101 N N . ARG A 1 144 ? -9.307 1.768 8.857 1.00 83.12 144 ARG A N 1
ATOM 1102 C CA . ARG A 1 144 ? -10.116 2.886 9.348 1.00 83.12 144 ARG A CA 1
ATOM 1103 C C . ARG A 1 144 ? -9.687 4.183 8.683 1.00 83.12 144 ARG A C 1
ATOM 1105 O O . ARG A 1 144 ? -10.541 4.935 8.229 1.00 83.12 144 ARG A O 1
ATOM 1112 N N . SER A 1 145 ? -8.383 4.446 8.688 1.00 80.44 145 SER A N 1
ATOM 1113 C CA . SER A 1 145 ? -7.793 5.665 8.144 1.00 80.44 145 SER A CA 1
ATOM 1114 C C . SER A 1 145 ? -6.300 5.521 7.885 1.00 80.44 145 SER A C 1
ATOM 1116 O O . SER A 1 145 ? -5.660 4.560 8.315 1.00 80.44 145 SER A O 1
ATOM 1118 N N . SER A 1 146 ? -5.739 6.486 7.160 1.00 87.56 146 SER A N 1
ATOM 1119 C CA . SER A 1 146 ? -4.317 6.538 6.829 1.00 87.56 146 SER A CA 1
ATOM 1120 C C . SER A 1 146 ? -3.740 7.939 7.008 1.00 87.56 146 SER A C 1
ATOM 1122 O O . SER A 1 146 ? -4.431 8.934 6.801 1.00 87.56 146 SER A O 1
ATOM 1124 N N . ALA A 1 147 ? -2.452 8.011 7.323 1.00 86.62 147 ALA A N 1
ATOM 1125 C CA . ALA A 1 147 ? -1.649 9.224 7.315 1.00 86.62 147 ALA A CA 1
ATOM 1126 C C . ALA A 1 147 ? -0.357 8.968 6.546 1.00 86.62 147 ALA A C 1
ATOM 1128 O O . ALA A 1 147 ? 0.211 7.875 6.591 1.00 86.62 147 ALA A O 1
ATOM 1129 N N . THR A 1 148 ? 0.120 9.986 5.844 1.00 92.69 148 THR A N 1
ATOM 1130 C CA . THR A 1 148 ? 1.311 9.890 5.004 1.00 92.69 148 THR A CA 1
ATOM 1131 C C . THR A 1 148 ? 2.243 11.058 5.251 1.00 92.69 148 THR A C 1
ATOM 1133 O O . THR A 1 148 ? 1.789 12.178 5.477 1.00 92.69 148 THR A O 1
ATOM 1136 N N . ALA A 1 149 ? 3.544 10.818 5.143 1.00 93.44 149 ALA A N 1
ATOM 1137 C CA . ALA A 1 149 ? 4.546 11.870 5.174 1.00 93.44 149 ALA A CA 1
ATOM 1138 C C . ALA A 1 149 ? 5.652 11.575 4.161 1.00 93.44 149 ALA A C 1
ATOM 1140 O O . ALA A 1 149 ? 6.052 10.427 3.964 1.00 93.44 149 ALA A O 1
ATOM 1141 N N . VAL A 1 150 ? 6.179 12.631 3.547 1.00 94.19 150 VAL A N 1
ATOM 1142 C CA . VAL A 1 150 ? 7.313 12.558 2.624 1.00 94.19 150 VAL A CA 1
ATOM 1143 C C . VAL A 1 150 ? 8.388 13.562 3.009 1.00 94.19 150 VAL A C 1
ATOM 1145 O O . VAL A 1 150 ? 8.099 14.669 3.462 1.00 94.19 150 VAL A O 1
ATOM 1148 N N . THR A 1 151 ? 9.650 13.195 2.822 1.00 93.31 151 THR A N 1
ATOM 1149 C CA . THR A 1 151 ? 10.750 14.157 2.918 1.00 93.31 151 THR A CA 1
ATOM 1150 C C . THR A 1 151 ? 10.779 15.026 1.662 1.00 93.31 151 THR A C 1
ATOM 1152 O O . THR A 1 151 ? 10.758 14.492 0.554 1.00 93.31 151 THR A O 1
ATOM 1155 N N . THR A 1 152 ? 10.915 16.343 1.807 1.00 83.31 152 THR A N 1
ATOM 1156 C CA . THR A 1 152 ? 11.058 17.262 0.660 1.00 83.31 152 THR A CA 1
ATOM 1157 C C . THR A 1 152 ? 12.452 17.231 0.032 1.00 83.31 152 THR A C 1
ATOM 1159 O O . THR A 1 152 ? 12.606 17.574 -1.132 1.00 83.31 152 THR A O 1
ATOM 1162 N N . ASN A 1 153 ? 13.464 16.821 0.800 1.00 85.25 153 ASN A N 1
ATOM 1163 C CA . ASN A 1 153 ? 14.864 16.672 0.406 1.00 85.25 153 ASN A CA 1
ATOM 1164 C C . ASN A 1 153 ? 15.513 15.574 1.258 1.00 85.25 153 ASN A C 1
ATOM 1166 O O . ASN A 1 153 ? 14.884 15.018 2.154 1.00 85.25 153 ASN A O 1
ATOM 1170 N N . TRP A 1 154 ? 16.799 15.318 1.030 1.00 88.81 154 TRP A N 1
ATOM 1171 C CA . TRP A 1 154 ? 17.643 14.543 1.936 1.00 88.81 154 TRP A CA 1
ATOM 1172 C C . TRP A 1 154 ? 17.527 15.062 3.380 1.00 88.81 154 TRP A C 1
ATOM 1174 O O . TRP A 1 154 ? 17.996 16.158 3.689 1.00 88.81 154 TRP A O 1
ATOM 1184 N N . ALA A 1 155 ? 16.912 14.273 4.262 1.00 90.94 155 ALA A N 1
ATOM 1185 C CA . ALA A 1 155 ? 16.646 14.640 5.650 1.00 90.94 155 ALA A CA 1
ATOM 1186 C C . ALA A 1 155 ? 17.156 13.569 6.621 1.00 90.94 155 ALA A C 1
ATOM 1188 O O . ALA A 1 155 ? 17.216 12.391 6.285 1.00 90.94 155 ALA A O 1
ATOM 1189 N N . ASN A 1 156 ? 17.502 13.976 7.845 1.00 93.06 156 ASN A N 1
ATOM 1190 C CA . ASN A 1 156 ? 17.911 13.052 8.914 1.00 93.06 156 ASN A CA 1
ATOM 1191 C C . ASN A 1 156 ? 16.721 12.502 9.710 1.00 93.06 156 ASN A C 1
ATOM 1193 O O . ASN A 1 156 ? 16.883 11.582 10.503 1.00 93.06 156 ASN A O 1
ATOM 1197 N N . SER A 1 157 ? 15.529 13.071 9.536 1.00 94.12 157 SER A N 1
ATOM 1198 C CA . SER A 1 157 ? 14.306 12.546 10.136 1.00 94.12 157 SER A CA 1
ATOM 1199 C C . SER A 1 157 ? 13.074 12.994 9.361 1.00 94.12 157 SER A C 1
ATOM 1201 O O . SER A 1 157 ? 13.141 13.944 8.576 1.00 94.12 157 SER A O 1
ATOM 1203 N N . ILE A 1 158 ? 11.960 12.318 9.608 1.00 95.56 158 ILE A N 1
ATOM 1204 C CA . ILE A 1 158 ? 10.627 12.690 9.148 1.00 95.56 158 ILE A CA 1
ATOM 1205 C C . ILE A 1 158 ? 9.623 12.434 10.271 1.00 95.56 158 ILE A C 1
ATOM 1207 O O . ILE A 1 158 ? 9.719 11.427 10.973 1.00 95.56 158 ILE A O 1
ATOM 1211 N N . SER A 1 159 ? 8.671 13.346 10.440 1.00 96.31 159 SER A N 1
ATOM 1212 C CA . SER A 1 159 ? 7.550 13.180 11.362 1.00 96.31 159 SER A CA 1
ATOM 1213 C C . SER A 1 159 ? 6.285 12.866 10.580 1.00 96.31 159 SER A C 1
ATOM 1215 O O . SER A 1 159 ? 6.040 13.460 9.531 1.00 96.31 159 SER A O 1
ATOM 1217 N N . VAL A 1 160 ? 5.491 11.940 11.102 1.00 95.81 160 VAL A N 1
ATOM 1218 C CA . VAL A 1 160 ? 4.183 11.562 10.572 1.00 95.81 160 VAL A CA 1
ATOM 1219 C C . VAL A 1 160 ? 3.190 11.533 11.726 1.00 95.81 160 VAL A C 1
ATOM 1221 O O . VAL A 1 160 ? 3.451 10.935 12.774 1.00 95.81 160 VAL A O 1
ATOM 1224 N N . ASP A 1 161 ? 2.067 12.217 11.554 1.00 94.31 161 ASP A N 1
ATOM 1225 C CA . ASP A 1 161 ? 0.988 12.179 12.532 1.00 94.31 161 ASP A CA 1
ATOM 1226 C C . ASP A 1 161 ? 0.244 10.848 12.448 1.00 94.31 161 ASP A C 1
ATOM 1228 O O . ASP A 1 161 ? 0.246 10.169 11.417 1.00 94.31 161 ASP A O 1
ATOM 1232 N N . LEU A 1 162 ? -0.378 10.445 13.552 1.00 91.88 162 LEU A N 1
ATOM 1233 C CA . LEU A 1 162 ? -1.280 9.306 13.531 1.00 91.88 162 LEU A CA 1
ATOM 1234 C C . LEU A 1 162 ? -2.478 9.600 12.616 1.00 91.88 162 LEU A C 1
ATOM 1236 O O . LEU A 1 162 ? -2.926 10.748 12.541 1.00 91.88 162 LEU A O 1
ATOM 1240 N N . PRO A 1 163 ? -3.016 8.575 11.933 1.00 88.69 163 PRO A N 1
ATOM 1241 C CA . PRO A 1 163 ? -4.220 8.720 11.131 1.00 88.69 163 PRO A CA 1
ATOM 1242 C C . PRO A 1 163 ? -5.365 9.342 11.927 1.00 88.69 163 PRO A C 1
ATOM 1244 O O . PRO A 1 163 ? -5.626 8.963 13.070 1.00 88.69 163 PRO A O 1
ATOM 1247 N N . ALA A 1 164 ? -6.070 10.292 11.313 1.00 80.88 164 ALA A N 1
ATOM 1248 C CA . ALA A 1 164 ? -7.211 10.930 11.950 1.00 80.88 164 ALA A CA 1
ATOM 1249 C C . ALA A 1 164 ? -8.278 9.883 12.316 1.00 80.88 164 ALA A C 1
ATOM 1251 O O . ALA A 1 164 ? -8.567 8.970 11.539 1.00 80.88 164 ALA A O 1
ATOM 1252 N N . GLY A 1 165 ? -8.865 10.024 13.505 1.00 77.31 165 GLY A N 1
ATOM 1253 C CA . GLY A 1 165 ? -9.931 9.140 13.976 1.00 77.31 165 GLY A CA 1
ATOM 1254 C C . GLY A 1 165 ? -9.475 7.767 14.471 1.00 77.31 165 GLY A C 1
ATOM 1255 O O . GLY A 1 165 ? -10.337 6.912 14.649 1.00 77.31 165 GLY A O 1
ATOM 1256 N N . CYS A 1 166 ? -8.174 7.542 14.700 1.00 82.50 166 CYS A N 1
ATOM 1257 C CA . CYS A 1 166 ? -7.693 6.340 15.383 1.00 82.50 166 CYS A CA 1
ATOM 1258 C C . CYS A 1 166 ? -8.347 6.182 16.770 1.00 82.50 166 CYS A C 1
ATOM 1260 O O . CYS A 1 166 ? -8.572 7.166 17.479 1.00 82.50 166 CYS A O 1
ATOM 1262 N N . GLN A 1 167 ? -8.671 4.942 17.137 1.00 85.06 167 GLN A N 1
ATOM 1263 C CA . GLN A 1 167 ? -9.338 4.593 18.395 1.00 85.06 167 GLN A CA 1
ATOM 1264 C C . GLN A 1 167 ? -8.550 3.537 19.170 1.00 85.06 167 GLN A C 1
ATOM 1266 O O . GLN A 1 167 ? -7.808 2.746 18.583 1.00 85.06 167 GLN A O 1
ATOM 1271 N N . ASP A 1 168 ? -8.715 3.522 20.492 1.00 88.06 168 ASP A N 1
ATOM 1272 C CA . ASP A 1 168 ? -8.116 2.500 21.352 1.00 88.06 168 ASP A CA 1
ATOM 1273 C C . ASP A 1 168 ? -8.471 1.098 20.849 1.00 88.06 168 ASP A C 1
ATOM 1275 O O . ASP A 1 168 ? -9.635 0.788 20.590 1.00 88.06 168 ASP A O 1
ATOM 1279 N N . GLY A 1 169 ? -7.453 0.247 20.717 1.00 85.44 169 GLY A N 1
ATOM 1280 C CA . GLY A 1 169 ? -7.608 -1.098 20.161 1.00 85.44 169 GLY A CA 1
ATOM 1281 C C . GLY A 1 169 ? -7.469 -1.192 18.638 1.00 85.44 169 GLY A C 1
ATOM 1282 O O . GLY A 1 169 ? -7.442 -2.306 18.119 1.00 85.44 169 GLY A O 1
ATOM 1283 N N . ASP A 1 170 ? -7.310 -0.082 17.910 1.00 89.81 170 ASP A N 1
ATOM 1284 C CA . ASP A 1 170 ? -6.870 -0.149 16.513 1.00 89.81 170 ASP A CA 1
ATOM 1285 C C . ASP A 1 170 ? -5.413 -0.652 16.440 1.00 89.81 170 ASP A C 1
ATOM 1287 O O . ASP A 1 170 ? -4.556 -0.300 17.258 1.00 89.81 170 ASP A O 1
ATOM 1291 N N . VAL A 1 171 ? -5.092 -1.443 15.418 1.00 93.50 171 VAL A N 1
ATOM 1292 C CA . VAL A 1 171 ? -3.707 -1.768 15.064 1.00 93.50 171 VAL A CA 1
ATOM 1293 C C . VAL A 1 171 ? -3.172 -0.646 14.183 1.00 93.50 171 VAL A C 1
ATOM 1295 O O . VAL A 1 171 ? -3.639 -0.436 13.064 1.00 93.50 171 VAL A O 1
ATOM 1298 N N . LEU A 1 172 ? -2.167 0.074 14.675 1.00 95.00 172 LEU A N 1
ATOM 1299 C CA 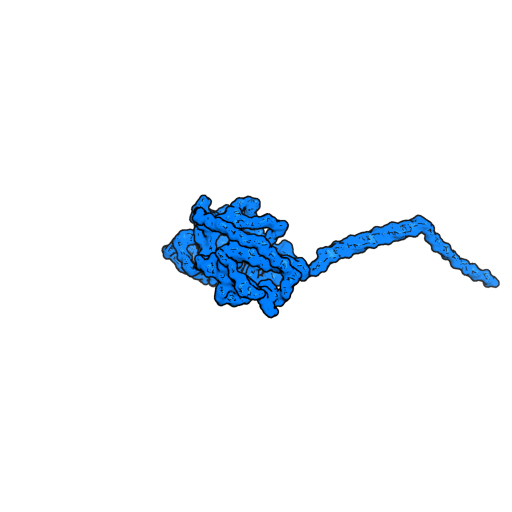. LEU A 1 172 ? -1.406 1.023 13.876 1.00 95.00 172 LEU A CA 1
ATOM 1300 C C . LEU A 1 172 ? -0.345 0.265 13.101 1.00 95.00 172 LEU A C 1
ATOM 1302 O O . LEU A 1 172 ? 0.511 -0.403 13.679 1.00 95.00 172 LEU A O 1
ATOM 1306 N N . PHE A 1 173 ? -0.383 0.403 11.790 1.00 95.25 173 PHE A N 1
ATOM 1307 C CA . PHE A 1 173 ? 0.515 -0.272 10.880 1.00 95.25 173 PHE A CA 1
ATOM 1308 C C . PHE A 1 173 ? 1.313 0.760 10.099 1.00 95.25 173 PHE A C 1
ATOM 1310 O O . PHE A 1 173 ? 0.736 1.619 9.447 1.00 95.25 173 PHE A O 1
ATOM 1317 N N . MET A 1 174 ? 2.635 0.691 10.150 1.00 96.44 174 MET A N 1
ATOM 1318 C CA . MET A 1 174 ? 3.519 1.646 9.504 1.00 96.44 174 MET A CA 1
ATOM 1319 C C . MET A 1 174 ? 4.380 0.964 8.453 1.00 96.44 174 MET A C 1
ATOM 1321 O O . MET A 1 174 ? 5.010 -0.061 8.713 1.00 96.44 174 MET A O 1
ATOM 1325 N N . ALA A 1 175 ? 4.470 1.600 7.292 1.00 97.12 175 ALA A N 1
ATOM 1326 C CA . ALA A 1 175 ? 5.377 1.225 6.229 1.00 97.12 175 ALA A CA 1
ATOM 1327 C C . ALA A 1 175 ? 6.244 2.430 5.832 1.00 97.12 175 ALA A C 1
ATOM 1329 O O . ALA A 1 175 ? 5.757 3.555 5.703 1.00 97.12 175 ALA A O 1
ATOM 1330 N N . ILE A 1 176 ? 7.544 2.199 5.667 1.00 96.25 176 ILE A N 1
ATOM 1331 C CA . ILE A 1 176 ? 8.544 3.221 5.344 1.00 96.25 176 ILE A CA 1
ATOM 1332 C C . ILE A 1 176 ? 9.332 2.743 4.129 1.00 96.25 176 ILE A C 1
ATOM 1334 O O . ILE A 1 176 ? 9.988 1.703 4.182 1.00 96.25 176 ILE A O 1
ATOM 1338 N N . SER A 1 177 ? 9.312 3.535 3.065 1.00 95.81 177 SER A N 1
ATOM 1339 C CA . SER A 1 177 ? 10.196 3.410 1.911 1.00 95.81 177 SER A CA 1
ATOM 1340 C C . SER A 1 177 ? 11.252 4.494 2.016 1.00 95.81 177 SER A C 1
ATOM 1342 O O . SER A 1 177 ? 10.909 5.672 2.113 1.00 95.81 177 SER A O 1
ATOM 1344 N N . ALA A 1 178 ? 12.528 4.123 2.042 1.00 94.38 178 ALA A N 1
ATOM 1345 C CA . ALA A 1 178 ? 13.602 5.093 2.205 1.00 94.38 178 ALA A CA 1
ATOM 1346 C C . ALA A 1 178 ? 14.823 4.753 1.352 1.00 94.38 178 ALA A C 1
ATOM 1348 O O . ALA A 1 178 ? 15.270 3.604 1.304 1.00 94.38 178 ALA A O 1
ATOM 1349 N N . ARG A 1 179 ? 15.403 5.779 0.724 1.00 91.75 179 ARG A N 1
ATOM 1350 C CA . ARG A 1 179 ? 16.603 5.672 -0.103 1.00 91.75 179 ARG A CA 1
ATOM 1351 C C . ARG A 1 179 ? 17.833 6.214 0.621 1.00 91.75 179 ARG A C 1
ATOM 1353 O O . ARG A 1 179 ? 17.865 7.358 1.071 1.00 91.75 179 ARG A O 1
ATOM 1360 N N . SER A 1 180 ? 18.841 5.354 0.696 1.00 85.88 180 SER A N 1
ATOM 1361 C CA . SER A 1 180 ? 20.135 5.506 1.363 1.00 85.88 180 SER A CA 1
ATOM 1362 C C . SER A 1 180 ? 20.150 5.704 2.892 1.00 85.88 180 SER A C 1
ATOM 1364 O O . SER A 1 180 ? 21.142 6.244 3.385 1.00 85.88 180 SER A O 1
ATOM 1366 N N . PRO A 1 181 ? 19.165 5.251 3.697 1.00 80.31 181 PRO A N 1
ATOM 1367 C CA . PRO A 1 181 ? 19.382 5.213 5.138 1.00 80.31 181 PRO A CA 1
ATOM 1368 C C . PRO A 1 181 ? 20.320 4.047 5.494 1.00 80.31 181 PRO A C 1
ATOM 1370 O O . PRO A 1 181 ? 20.128 2.907 5.057 1.00 80.31 181 PRO A O 1
ATOM 1373 N N . ASN A 1 182 ? 21.330 4.317 6.321 1.00 78.31 182 ASN A N 1
ATOM 1374 C CA . ASN A 1 182 ? 22.208 3.274 6.858 1.00 78.31 182 ASN A CA 1
ATOM 1375 C C . ASN A 1 182 ? 21.516 2.488 7.978 1.00 78.31 182 ASN A C 1
ATOM 1377 O O . ASN A 1 182 ? 21.601 1.263 8.029 1.00 78.31 182 ASN A O 1
ATOM 1381 N N . SER A 1 183 ? 20.794 3.190 8.851 1.00 85.06 183 SER A N 1
ATOM 1382 C CA . SER A 1 183 ? 19.928 2.591 9.866 1.00 85.06 183 SER A CA 1
ATOM 1383 C C . SER A 1 183 ? 18.752 3.516 10.173 1.00 85.06 183 SER A C 1
ATOM 1385 O O . SER A 1 183 ? 18.807 4.713 9.891 1.00 85.06 183 SER A O 1
ATOM 1387 N N . ILE A 1 184 ? 17.670 2.960 10.716 1.00 91.12 184 ILE A N 1
ATOM 1388 C CA . ILE A 1 184 ? 16.448 3.705 11.030 1.00 91.12 184 ILE A CA 1
ATOM 1389 C C . ILE A 1 184 ? 16.044 3.416 12.470 1.00 91.12 184 ILE A C 1
ATOM 1391 O O . ILE A 1 184 ? 16.085 2.265 12.901 1.00 91.12 184 ILE A O 1
ATOM 1395 N N . SER A 1 185 ? 15.660 4.456 13.209 1.00 92.88 185 SER A N 1
ATOM 1396 C CA . SER A 1 185 ? 14.980 4.313 14.498 1.00 92.88 185 SER A CA 1
ATOM 1397 C C . SER A 1 185 ? 13.633 5.022 14.475 1.00 92.88 185 SER A C 1
ATOM 1399 O O . SER A 1 185 ? 13.470 6.066 13.846 1.00 92.88 185 SER A O 1
ATOM 1401 N N . ILE A 1 186 ? 12.661 4.435 15.166 1.00 94.94 186 ILE A N 1
ATOM 1402 C CA . ILE A 1 186 ? 11.290 4.934 15.241 1.00 94.94 186 ILE A CA 1
ATOM 1403 C C . ILE A 1 186 ? 11.034 5.380 16.681 1.00 94.94 186 ILE A C 1
ATOM 1405 O O . ILE A 1 186 ? 11.306 4.633 17.622 1.00 94.94 186 ILE A O 1
ATOM 1409 N N . SER A 1 187 ? 10.532 6.601 16.841 1.00 92.31 187 SER A N 1
ATOM 1410 C CA . SER A 1 187 ? 10.154 7.203 18.119 1.00 92.31 187 SER A CA 1
ATOM 1411 C C . SER A 1 187 ? 8.686 7.649 18.070 1.00 92.31 187 SER A C 1
ATOM 1413 O O . SER A 1 187 ? 8.262 8.167 17.040 1.00 92.31 187 SER A O 1
ATOM 1415 N N . PRO A 1 188 ? 7.893 7.503 19.142 1.00 90.19 188 PRO A N 1
ATOM 1416 C CA . PRO A 1 188 ? 8.256 6.878 20.412 1.00 90.19 188 PRO A CA 1
ATOM 1417 C C . PRO A 1 188 ? 8.464 5.361 20.274 1.00 90.19 188 PRO A C 1
ATOM 1419 O O . PRO A 1 188 ? 8.078 4.751 19.278 1.00 90.19 188 PRO A O 1
ATOM 1422 N N . TRP A 1 189 ? 9.085 4.760 21.289 1.00 86.81 189 TRP A N 1
ATOM 1423 C CA . TRP A 1 189 ? 9.255 3.308 21.394 1.00 86.81 189 TRP A CA 1
ATOM 1424 C C . TRP A 1 189 ? 7.898 2.584 21.452 1.00 86.81 189 TRP A C 1
ATOM 1426 O O . TRP A 1 189 ? 6.880 3.189 21.783 1.00 86.81 189 TRP A O 1
ATOM 1436 N N . GLY A 1 190 ? 7.892 1.280 21.155 1.00 88.38 190 GLY A N 1
ATOM 1437 C CA . GLY A 1 190 ? 6.687 0.434 21.199 1.00 88.38 190 GLY A CA 1
ATOM 1438 C C . GLY A 1 190 ? 6.194 -0.060 19.836 1.00 88.38 190 GLY A C 1
ATOM 1439 O O . GLY A 1 190 ? 5.183 -0.747 19.769 1.00 88.38 190 GLY A O 1
ATOM 1440 N N . TRP A 1 191 ? 6.907 0.263 18.756 1.00 93.31 191 TRP A N 1
ATOM 1441 C CA . TRP A 1 191 ? 6.693 -0.345 17.444 1.00 93.31 191 TRP A CA 1
ATOM 1442 C C . TRP A 1 191 ? 7.373 -1.714 17.362 1.00 93.31 191 TRP A C 1
ATOM 1444 O O . TRP A 1 191 ? 8.578 -1.826 17.591 1.00 93.31 191 TRP A O 1
ATOM 1454 N N . ASN A 1 192 ? 6.607 -2.737 16.996 1.00 92.06 192 ASN A N 1
ATOM 1455 C CA . ASN A 1 192 ? 7.093 -4.075 16.686 1.00 92.06 192 ASN A CA 1
ATOM 1456 C C . ASN A 1 192 ? 7.493 -4.136 15.213 1.00 92.06 192 ASN A C 1
ATOM 1458 O O . ASN A 1 192 ? 6.690 -3.840 14.331 1.00 92.06 192 ASN A O 1
ATOM 1462 N N . LEU A 1 193 ? 8.745 -4.500 14.946 1.00 92.50 193 LEU A N 1
ATOM 1463 C CA . LEU A 1 193 ? 9.273 -4.618 13.592 1.00 92.50 193 LEU A CA 1
ATOM 1464 C C . LEU A 1 193 ? 8.827 -5.945 12.963 1.00 92.50 193 LEU A C 1
ATOM 1466 O O . LEU A 1 193 ? 9.122 -7.003 13.510 1.00 92.50 193 LEU A O 1
ATOM 1470 N N . LEU A 1 194 ? 8.189 -5.877 11.793 1.00 91.00 194 LEU A N 1
ATOM 1471 C CA . LEU A 1 194 ? 7.862 -7.042 10.961 1.00 91.00 194 LEU A CA 1
ATOM 1472 C C . LEU A 1 194 ? 8.944 -7.291 9.920 1.00 91.00 194 LEU A C 1
ATOM 1474 O O . LEU A 1 194 ? 9.468 -8.395 9.800 1.00 91.00 194 LEU A O 1
ATOM 1478 N N . TYR A 1 195 ? 9.302 -6.240 9.182 1.00 90.50 195 TYR A N 1
ATOM 1479 C CA . TYR A 1 195 ? 10.264 -6.331 8.095 1.00 90.50 195 TYR A CA 1
ATOM 1480 C C . TYR A 1 195 ? 11.268 -5.199 8.113 1.00 90.50 195 TYR A C 1
ATOM 1482 O O . TYR A 1 195 ? 10.930 -4.039 8.340 1.00 90.50 195 TYR A O 1
ATOM 1490 N N . PHE A 1 196 ? 12.499 -5.561 7.768 1.00 92.25 196 PHE A N 1
ATOM 1491 C CA . PHE A 1 196 ? 13.558 -4.648 7.376 1.00 92.25 196 PHE A CA 1
ATOM 1492 C C . PHE A 1 196 ? 14.215 -5.224 6.120 1.00 92.25 196 PHE A C 1
ATOM 1494 O O . PHE A 1 196 ? 15.097 -6.079 6.193 1.00 92.25 196 PHE A O 1
ATOM 1501 N N . LEU A 1 197 ? 13.738 -4.796 4.955 1.00 93.12 197 LEU A N 1
ATOM 1502 C CA . LEU A 1 197 ? 14.211 -5.262 3.654 1.00 93.12 197 LEU A CA 1
ATOM 1503 C C . LEU A 1 197 ? 15.124 -4.212 3.033 1.00 93.12 197 LEU A C 1
ATOM 1505 O O . LEU A 1 197 ? 14.934 -3.008 3.225 1.00 93.12 197 LEU A O 1
ATOM 1509 N N . GLY A 1 198 ? 16.104 -4.654 2.248 1.00 90.94 198 GLY A N 1
ATOM 1510 C CA . GLY A 1 198 ? 17.009 -3.742 1.568 1.00 90.94 198 GLY A CA 1
ATOM 1511 C C . GLY A 1 198 ? 17.518 -4.260 0.234 1.00 90.94 198 GLY A C 1
ATOM 1512 O O . GLY A 1 198 ? 17.923 -5.410 0.120 1.00 90.94 198 GLY A O 1
ATOM 1513 N N . SER A 1 199 ? 17.562 -3.368 -0.756 1.00 88.38 199 SER A N 1
ATOM 1514 C CA . SER A 1 199 ? 18.158 -3.627 -2.069 1.00 88.38 199 SER A CA 1
ATOM 1515 C C . SER A 1 199 ? 18.845 -2.364 -2.578 1.00 88.38 199 SER A C 1
ATOM 1517 O O . SER A 1 199 ? 18.184 -1.362 -2.822 1.00 88.38 199 SER A O 1
ATOM 1519 N N . ASN A 1 200 ? 20.182 -2.395 -2.698 1.00 80.44 200 ASN A N 1
ATOM 1520 C CA . ASN A 1 200 ? 21.018 -1.331 -3.284 1.00 80.44 200 ASN A CA 1
ATOM 1521 C C . ASN A 1 200 ? 20.514 0.103 -3.002 1.00 80.44 200 ASN A C 1
ATOM 1523 O O . ASN A 1 200 ? 20.107 0.838 -3.903 1.00 80.44 200 ASN A O 1
ATOM 1527 N N . ASN A 1 201 ? 20.576 0.472 -1.724 1.00 86.94 201 ASN A N 1
ATOM 1528 C CA . ASN A 1 201 ? 20.147 1.742 -1.130 1.00 86.94 201 ASN A CA 1
ATOM 1529 C C . ASN A 1 201 ? 18.640 1.948 -0.948 1.00 86.94 201 ASN A C 1
ATOM 1531 O O . ASN A 1 201 ? 18.291 2.796 -0.140 1.00 86.94 201 ASN A O 1
ATOM 1535 N N . LEU A 1 202 ? 17.753 1.173 -1.567 1.00 92.81 202 LEU A N 1
ATOM 1536 C CA . LEU A 1 202 ? 16.341 1.166 -1.181 1.00 92.81 202 LEU A CA 1
ATOM 1537 C C . LEU A 1 202 ? 16.159 0.336 0.097 1.00 92.81 202 LEU A C 1
ATOM 1539 O O . LEU A 1 202 ? 16.801 -0.713 0.267 1.00 92.81 202 LEU A O 1
ATOM 1543 N N . ARG A 1 203 ? 15.307 0.809 1.005 1.00 93.50 203 ARG A N 1
ATOM 1544 C CA . ARG A 1 203 ? 14.864 0.100 2.208 1.00 93.50 203 ARG A CA 1
ATOM 1545 C C . ARG A 1 203 ? 13.347 0.124 2.298 1.00 93.50 203 ARG A C 1
ATOM 1547 O O . ARG A 1 203 ? 12.746 1.168 2.062 1.00 93.50 203 ARG A O 1
ATOM 1554 N N . LEU A 1 204 ? 12.772 -1.009 2.689 1.00 95.81 204 LEU A N 1
ATOM 1555 C CA . LEU A 1 204 ? 11.376 -1.130 3.096 1.00 95.81 204 LEU A CA 1
ATOM 1556 C C . LEU A 1 204 ? 11.353 -1.599 4.544 1.00 95.81 204 LEU A C 1
ATOM 1558 O O . LEU A 1 204 ? 11.873 -2.669 4.864 1.00 95.81 204 LEU A O 1
ATOM 1562 N N . ILE A 1 205 ? 10.770 -0.785 5.413 1.00 95.38 205 ILE A N 1
ATOM 1563 C CA . ILE A 1 205 ? 10.557 -1.124 6.815 1.00 95.38 205 ILE A CA 1
ATOM 1564 C C . ILE A 1 205 ? 9.071 -1.201 7.060 1.00 95.38 205 ILE A C 1
ATOM 1566 O O . ILE A 1 205 ? 8.324 -0.318 6.644 1.00 95.38 205 ILE A O 1
ATOM 1570 N N . VAL A 1 206 ? 8.666 -2.252 7.754 1.00 95.56 206 VAL A N 1
ATOM 1571 C CA . VAL A 1 206 ? 7.279 -2.472 8.121 1.00 95.56 206 VAL A CA 1
ATOM 1572 C C . VAL A 1 206 ? 7.220 -2.771 9.604 1.00 95.56 206 VAL A C 1
ATOM 1574 O O . VAL A 1 206 ? 7.953 -3.631 10.094 1.00 95.56 206 VAL A O 1
ATOM 1577 N N . ALA A 1 207 ? 6.369 -2.050 10.317 1.00 95.50 207 ALA A N 1
ATOM 1578 C CA . ALA A 1 207 ? 6.198 -2.190 11.750 1.00 95.50 207 ALA A CA 1
ATOM 1579 C C . ALA A 1 207 ? 4.732 -2.010 12.135 1.00 95.50 207 ALA A C 1
ATOM 1581 O O . ALA A 1 207 ? 3.972 -1.368 11.416 1.00 95.50 207 ALA A O 1
ATOM 1582 N N . TYR A 1 208 ? 4.340 -2.529 13.290 1.00 94.44 208 TYR A N 1
ATOM 1583 C CA . TYR A 1 208 ? 3.013 -2.291 13.846 1.00 94.44 208 TYR A CA 1
ATOM 1584 C C . TYR A 1 208 ? 3.075 -1.984 15.337 1.00 94.44 208 TYR A C 1
ATOM 1586 O O . TYR A 1 208 ? 4.065 -2.271 16.010 1.00 94.44 208 TYR A O 1
ATOM 1594 N N . ARG A 1 209 ? 1.998 -1.420 15.870 1.00 92.56 209 ARG A N 1
ATOM 1595 C CA . ARG A 1 209 ? 1.745 -1.318 17.308 1.00 92.56 209 ARG A CA 1
ATOM 1596 C C . ARG A 1 209 ? 0.245 -1.268 17.565 1.00 92.56 209 ARG A C 1
ATOM 1598 O O . ARG A 1 209 ? -0.514 -0.894 16.679 1.00 92.56 209 ARG A O 1
ATOM 1605 N N . LEU A 1 210 ? -0.180 -1.592 18.778 1.00 91.94 210 LEU A N 1
ATOM 1606 C CA . LEU A 1 210 ? -1.559 -1.343 19.201 1.00 91.94 210 LEU A CA 1
ATOM 1607 C C . LEU A 1 210 ? -1.718 0.127 19.581 1.00 91.94 210 LEU A C 1
ATOM 1609 O O . LEU A 1 210 ? -0.827 0.683 20.229 1.00 91.94 210 LEU A O 1
ATOM 1613 N N . HIS A 1 211 ? -2.815 0.754 19.170 1.00 91.25 211 HIS A N 1
ATOM 1614 C CA . HIS A 1 211 ? -3.141 2.109 19.584 1.00 91.25 211 HIS A CA 1
ATOM 1615 C C . HIS A 1 211 ? -3.711 2.134 21.005 1.00 91.25 211 HIS A C 1
ATOM 1617 O O . HIS A 1 211 ? -4.553 1.312 21.370 1.00 91.25 211 HIS A O 1
ATOM 1623 N N . ASP A 1 212 ? -3.251 3.117 21.769 1.00 88.19 212 ASP A N 1
ATOM 1624 C CA . ASP A 1 212 ? -3.771 3.530 23.068 1.00 88.19 212 ASP A CA 1
ATOM 1625 C C . ASP A 1 212 ? -3.718 5.067 23.108 1.00 88.19 212 ASP A C 1
ATOM 1627 O O . ASP A 1 212 ? -2.718 5.664 22.690 1.00 88.19 212 ASP A O 1
ATOM 1631 N N . ALA A 1 213 ? -4.774 5.704 23.606 1.00 82.56 213 ALA A N 1
ATOM 1632 C CA . ALA A 1 213 ? -4.936 7.142 23.779 1.00 82.56 213 ALA A CA 1
ATOM 1633 C C . ALA A 1 213 ? -3.819 7.795 24.608 1.00 82.56 213 ALA A C 1
ATOM 1635 O O . ALA A 1 213 ? -3.616 9.007 24.520 1.00 82.56 213 ALA A O 1
ATOM 1636 N N . SER A 1 214 ? -3.069 7.020 25.399 1.00 83.25 214 SER A N 1
ATOM 1637 C CA . SER A 1 214 ? -1.886 7.512 26.118 1.00 83.25 214 SER A CA 1
ATOM 1638 C C . SER A 1 214 ? -0.670 7.799 25.216 1.00 83.25 214 SER A C 1
ATOM 1640 O O . SER A 1 214 ? 0.302 8.425 25.654 1.00 83.25 214 SER A O 1
ATOM 1642 N N . GLN A 1 215 ? -0.695 7.345 23.959 1.00 84.56 215 GLN A N 1
ATOM 1643 C CA . GLN A 1 215 ? 0.426 7.442 23.027 1.00 84.56 215 GLN A CA 1
ATOM 1644 C C . GLN A 1 215 ? 0.552 8.827 22.380 1.00 84.56 215 GLN A C 1
ATOM 1646 O O . GLN A 1 215 ? -0.418 9.550 22.177 1.00 84.56 215 GLN A O 1
ATOM 1651 N N . SER A 1 216 ? 1.779 9.169 21.969 1.00 86.12 216 SER A N 1
ATOM 1652 C CA . SER A 1 216 ? 2.040 10.358 21.148 1.00 86.12 216 SER A CA 1
ATOM 1653 C C . SER A 1 216 ? 1.228 10.325 19.851 1.00 86.12 216 SER A C 1
ATOM 1655 O O . SER A 1 216 ? 1.261 9.323 19.127 1.00 86.12 216 SER A O 1
ATOM 1657 N N . SER A 1 217 ? 0.596 11.456 19.525 1.00 88.50 217 SER A N 1
ATOM 1658 C CA . SER A 1 217 ? -0.129 11.693 18.270 1.00 88.50 217 SER A CA 1
ATOM 1659 C C . SER A 1 217 ? 0.781 11.783 17.044 1.00 88.50 217 SER A C 1
ATOM 1661 O O . SER A 1 217 ? 0.290 11.788 15.922 1.00 88.50 217 SER A O 1
ATOM 1663 N N . THR A 1 218 ? 2.097 11.845 17.246 1.00 94.12 218 THR A N 1
ATOM 1664 C CA . THR A 1 218 ? 3.094 11.954 16.179 1.00 94.12 218 THR A CA 1
ATOM 1665 C C . THR A 1 218 ? 4.178 10.899 16.370 1.00 94.12 218 THR A C 1
ATOM 1667 O O . THR A 1 218 ? 4.652 10.663 17.489 1.00 94.12 218 THR A O 1
ATOM 1670 N N . THR A 1 219 ? 4.580 10.273 15.266 1.00 95.88 219 THR A N 1
ATOM 1671 C CA . THR A 1 219 ? 5.707 9.340 15.179 1.00 95.88 219 THR A CA 1
ATOM 1672 C C . THR A 1 219 ? 6.838 9.993 14.392 1.00 95.88 219 THR A C 1
ATOM 1674 O O . THR A 1 219 ? 6.629 10.530 13.308 1.00 95.88 219 THR A O 1
ATOM 1677 N N . GLN A 1 220 ? 8.051 9.939 14.931 1.00 96.12 220 GLN A N 1
ATOM 1678 C CA . GLN A 1 220 ? 9.262 10.426 14.288 1.00 96.12 220 GLN A CA 1
ATOM 1679 C C . GLN A 1 220 ? 10.125 9.246 13.839 1.00 96.12 220 GLN A C 1
ATOM 1681 O O . GLN A 1 220 ? 10.495 8.382 14.637 1.00 96.12 220 GLN A O 1
ATOM 1686 N N . ILE A 1 221 ? 10.484 9.239 12.562 1.00 95.81 221 ILE A N 1
ATOM 1687 C CA . ILE A 1 221 ? 11.405 8.287 11.956 1.00 95.81 221 ILE A CA 1
ATOM 1688 C C . ILE A 1 221 ? 12.742 9.000 11.784 1.00 95.81 221 ILE A C 1
ATOM 1690 O O . ILE A 1 221 ? 12.823 10.013 11.092 1.00 95.81 221 ILE A O 1
ATOM 1694 N N . ASN A 1 222 ? 13.792 8.480 12.411 1.00 94.62 222 ASN A N 1
ATOM 1695 C CA . ASN A 1 222 ? 15.142 9.026 12.332 1.00 94.62 222 ASN A CA 1
ATOM 1696 C C . ASN A 1 222 ? 16.003 8.159 11.412 1.00 94.62 222 ASN A C 1
ATOM 1698 O O . ASN A 1 222 ? 16.099 6.944 11.595 1.00 94.62 222 ASN A O 1
ATOM 1702 N N . PHE A 1 223 ? 16.650 8.797 10.442 1.00 92.44 223 PHE A N 1
ATOM 1703 C CA . PHE A 1 223 ? 17.595 8.194 9.508 1.00 92.44 223 PHE A CA 1
ATOM 1704 C C . PHE A 1 223 ? 18.999 8.334 10.095 1.00 92.44 223 PHE A C 1
ATOM 1706 O O . PHE A 1 223 ? 19.691 9.341 9.939 1.00 92.44 223 PHE A O 1
ATOM 1713 N N . ASN A 1 224 ? 19.393 7.325 10.862 1.00 84.44 224 ASN A N 1
ATOM 1714 C CA . ASN A 1 224 ? 20.654 7.331 11.581 1.00 84.44 224 ASN A CA 1
ATOM 1715 C C . ASN A 1 224 ? 21.813 7.099 10.601 1.00 84.44 224 ASN A C 1
ATOM 1717 O O . ASN A 1 224 ? 21.779 6.201 9.751 1.00 84.44 224 ASN A O 1
ATOM 1721 N N . SER A 1 225 ? 22.867 7.903 10.763 1.00 71.06 225 SER A N 1
ATOM 1722 C CA . SER A 1 225 ? 24.113 7.818 9.989 1.00 71.06 225 SER A CA 1
ATOM 1723 C C . SER A 1 225 ? 23.977 8.140 8.494 1.00 71.06 225 SER A C 1
ATOM 1725 O O . SER A 1 225 ? 24.712 7.582 7.683 1.00 71.06 225 SER A O 1
ATOM 1727 N N . GLY A 1 226 ? 23.082 9.057 8.123 1.00 74.31 226 GLY A N 1
ATOM 1728 C CA . GLY A 1 226 ? 23.009 9.626 6.777 1.00 74.31 226 GLY A CA 1
ATOM 1729 C C . GLY A 1 226 ? 21.627 10.192 6.481 1.00 74.31 226 GLY A C 1
ATOM 1730 O O . GLY A 1 226 ? 20.625 9.598 6.870 1.00 74.31 226 GLY A O 1
ATOM 1731 N N . ALA A 1 227 ? 21.577 11.326 5.783 1.00 82.94 227 ALA A N 1
ATOM 1732 C CA . ALA A 1 227 ? 20.315 11.849 5.287 1.00 82.94 227 ALA A CA 1
ATOM 1733 C C . ALA A 1 227 ? 19.702 10.849 4.292 1.00 82.94 227 ALA A C 1
ATOM 1735 O O . ALA A 1 227 ? 20.433 10.194 3.546 1.00 82.94 227 ALA A O 1
ATOM 1736 N N . ALA A 1 228 ? 18.376 10.755 4.257 1.00 90.31 228 ALA A N 1
ATOM 1737 C CA . ALA A 1 228 ? 17.632 9.903 3.338 1.00 90.31 228 ALA A CA 1
ATOM 1738 C C . ALA A 1 228 ? 16.505 10.690 2.665 1.00 90.31 228 ALA A C 1
ATOM 1740 O O . ALA A 1 228 ? 16.052 11.715 3.176 1.00 90.31 228 ALA A O 1
ATOM 1741 N N . THR A 1 229 ? 16.044 10.186 1.523 1.00 93.38 229 THR A N 1
ATOM 1742 C CA . THR A 1 229 ? 14.716 10.534 1.002 1.00 93.38 229 THR A CA 1
ATOM 1743 C C . THR A 1 229 ? 13.766 9.411 1.375 1.00 93.38 229 THR A C 1
ATOM 1745 O O . THR A 1 229 ? 14.110 8.242 1.200 1.00 93.38 229 THR A O 1
ATOM 1748 N N . ALA A 1 230 ? 12.615 9.740 1.952 1.00 94.56 230 ALA A N 1
ATOM 1749 C CA . ALA A 1 230 ? 11.711 8.740 2.494 1.00 94.56 230 ALA A CA 1
ATOM 1750 C C . ALA A 1 230 ? 10.242 9.118 2.330 1.00 94.56 230 ALA A C 1
ATOM 1752 O O . ALA A 1 230 ? 9.858 10.275 2.509 1.00 94.56 230 ALA A O 1
ATOM 1753 N N . ALA A 1 231 ? 9.439 8.103 2.034 1.00 94.75 231 ALA A N 1
ATOM 1754 C CA . ALA A 1 231 ? 7.990 8.140 2.047 1.00 94.75 231 ALA A CA 1
ATOM 1755 C C . ALA A 1 231 ? 7.491 7.182 3.134 1.00 94.75 231 ALA A C 1
ATOM 1757 O O . ALA A 1 231 ? 7.952 6.041 3.233 1.00 94.75 231 ALA A O 1
ATOM 1758 N N . VAL A 1 232 ? 6.575 7.660 3.966 1.00 95.75 232 VAL A N 1
ATOM 1759 C CA . VAL A 1 232 ? 6.044 6.938 5.121 1.00 95.75 232 VAL A CA 1
ATOM 1760 C C . VAL A 1 232 ? 4.530 6.930 5.048 1.00 95.75 232 VAL A C 1
ATOM 1762 O O . VAL A 1 232 ? 3.914 7.953 4.753 1.00 95.75 232 VAL A O 1
ATOM 1765 N N . THR A 1 233 ? 3.940 5.791 5.382 1.00 95.81 233 THR A N 1
ATOM 1766 C CA . THR A 1 233 ? 2.499 5.630 5.543 1.00 95.81 233 THR A CA 1
ATOM 1767 C C . THR A 1 233 ? 2.217 4.948 6.873 1.00 95.81 233 THR A C 1
ATOM 1769 O O . THR A 1 233 ? 2.829 3.926 7.179 1.00 95.81 233 THR A O 1
ATOM 1772 N N . ILE A 1 234 ? 1.275 5.489 7.643 1.00 96.06 234 ILE A N 1
ATOM 1773 C CA . ILE A 1 234 ? 0.664 4.822 8.794 1.00 96.06 234 ILE A CA 1
ATOM 1774 C C . ILE A 1 234 ? -0.803 4.553 8.464 1.00 96.06 234 ILE A C 1
ATOM 1776 O O . ILE A 1 234 ? -1.505 5.446 8.003 1.00 96.06 234 ILE A O 1
ATOM 1780 N N . LEU A 1 235 ? -1.267 3.334 8.714 1.00 94.75 235 LEU A N 1
ATOM 1781 C CA . LEU A 1 235 ? -2.661 2.916 8.652 1.00 94.75 235 LEU A CA 1
ATOM 1782 C C . LEU A 1 235 ? -3.170 2.670 10.072 1.00 94.75 235 LEU A C 1
ATOM 1784 O O . LEU A 1 235 ? -2.458 2.083 10.884 1.00 94.75 235 LEU A O 1
ATOM 1788 N N . ALA A 1 236 ? -4.398 3.082 10.361 1.00 91.06 236 ALA A N 1
ATOM 1789 C CA . ALA A 1 236 ? -5.155 2.625 11.517 1.00 91.06 236 ALA A CA 1
ATOM 1790 C C . ALA A 1 236 ? -6.087 1.508 11.049 1.00 91.06 236 ALA A C 1
ATOM 1792 O O . ALA A 1 236 ? -6.853 1.701 10.103 1.00 91.06 236 ALA A O 1
ATOM 1793 N N . ILE A 1 237 ? -5.987 0.333 11.662 1.00 91.44 237 ILE A N 1
ATOM 1794 C CA . ILE A 1 237 ? -6.696 -0.875 11.239 1.00 91.44 237 ILE A CA 1
ATOM 1795 C C . ILE A 1 237 ? -7.581 -1.352 12.381 1.00 91.44 237 ILE A C 1
ATOM 1797 O O . ILE A 1 237 ? -7.097 -1.666 13.466 1.00 91.44 237 ILE A O 1
ATOM 1801 N N . GLU A 1 238 ? -8.878 -1.428 12.122 1.00 86.75 238 GLU A N 1
ATOM 1802 C CA . GLU A 1 238 ? -9.873 -1.851 13.098 1.00 86.75 238 GLU A CA 1
ATOM 1803 C C . GLU A 1 238 ? -10.176 -3.349 12.996 1.00 86.75 238 GLU A C 1
ATOM 1805 O O . GLU A 1 238 ? -10.015 -3.971 11.940 1.00 86.75 238 GLU A O 1
ATOM 1810 N N . ASN A 1 239 ? -10.667 -3.919 14.100 1.00 85.56 239 ASN A N 1
ATOM 1811 C CA . ASN A 1 239 ? -11.096 -5.320 14.219 1.00 85.56 239 ASN A CA 1
ATOM 1812 C C . ASN A 1 239 ? -9.999 -6.368 13.953 1.00 85.56 239 ASN A C 1
ATOM 1814 O O . ASN A 1 239 ? -10.312 -7.540 13.757 1.00 85.56 239 ASN A O 1
ATOM 1818 N N . ALA A 1 240 ? -8.724 -5.979 13.944 1.00 87.56 240 ALA A N 1
ATOM 1819 C CA . ALA A 1 240 ? -7.611 -6.921 13.874 1.00 87.56 240 ALA A CA 1
ATOM 1820 C C . ALA A 1 240 ? -7.409 -7.657 15.213 1.00 87.56 240 ALA A C 1
ATOM 1822 O O . ALA A 1 240 ? -7.724 -7.123 16.279 1.00 87.56 240 ALA A O 1
ATOM 1823 N N . SER A 1 241 ? -6.869 -8.881 15.169 1.00 84.69 241 SER A N 1
ATOM 1824 C CA . SER A 1 241 ? -6.475 -9.615 16.381 1.00 84.69 241 SER A CA 1
ATOM 1825 C C . SER A 1 241 ? -5.423 -8.823 17.157 1.00 84.69 241 SER A C 1
ATOM 1827 O O . SER A 1 241 ? -4.394 -8.429 16.611 1.00 84.69 241 SER A O 1
ATOM 1829 N N . LEU A 1 242 ? -5.664 -8.606 18.450 1.00 79.44 242 LEU A N 1
ATOM 1830 C CA . LEU A 1 242 ? -4.752 -7.847 19.312 1.00 79.44 242 LEU A CA 1
ATOM 1831 C C . LEU A 1 242 ? -3.555 -8.681 19.784 1.00 79.44 242 LEU A C 1
ATOM 1833 O O . LEU A 1 242 ? -2.527 -8.124 20.159 1.00 79.44 242 LEU A O 1
ATOM 1837 N N . ASN A 1 243 ? -3.688 -10.009 19.780 1.00 75.38 243 ASN A N 1
ATOM 1838 C CA . ASN A 1 243 ? -2.670 -10.918 20.311 1.00 75.38 243 ASN A CA 1
ATOM 1839 C C . ASN A 1 243 ? -1.669 -11.361 19.243 1.00 75.38 243 ASN A C 1
ATOM 1841 O O . ASN A 1 243 ? -0.512 -11.624 19.558 1.00 75.38 243 ASN A O 1
ATOM 1845 N N . ASN A 1 244 ? -2.124 -11.462 17.995 1.00 73.94 244 ASN A N 1
ATOM 1846 C CA . ASN A 1 244 ? -1.289 -11.805 16.854 1.00 73.94 244 ASN A CA 1
ATOM 1847 C C . ASN A 1 244 ? -1.841 -11.120 15.596 1.00 73.94 244 ASN A C 1
ATOM 1849 O O . ASN A 1 244 ? -2.491 -11.771 14.770 1.00 73.94 244 ASN A O 1
ATOM 1853 N N . PRO A 1 245 ? -1.664 -9.792 15.478 1.00 67.88 245 PRO A N 1
ATOM 1854 C CA . PRO A 1 245 ? -2.202 -9.058 14.345 1.00 67.88 245 PRO A CA 1
ATOM 1855 C C . PRO A 1 245 ? -1.604 -9.585 13.042 1.00 67.88 245 PRO A C 1
ATOM 1857 O O . PRO A 1 245 ? -2.346 -9.757 12.083 1.00 67.88 245 PRO A O 1
ATOM 1860 N N . ASP A 1 246 ? -0.315 -9.930 13.008 1.00 71.38 246 ASP A N 1
ATOM 1861 C CA . ASP A 1 246 ? 0.368 -10.517 11.857 1.00 71.38 246 ASP A CA 1
ATOM 1862 C C . ASP A 1 246 ? 0.236 -12.051 11.808 1.00 71.38 246 ASP A C 1
ATOM 1864 O O . ASP A 1 246 ? 1.165 -12.809 12.065 1.00 71.38 246 ASP A O 1
ATOM 1868 N N . ASN A 1 247 ? -0.943 -12.535 11.411 1.00 77.56 247 ASN A N 1
ATOM 1869 C CA . ASN A 1 247 ? -1.214 -13.972 11.259 1.00 77.56 247 ASN A CA 1
ATOM 1870 C C . ASN A 1 247 ? -0.343 -14.616 10.152 1.00 77.56 247 ASN A C 1
ATOM 1872 O O . ASN A 1 247 ? 0.003 -15.796 10.202 1.00 77.56 247 ASN A O 1
ATOM 1876 N N . TRP A 1 248 ? 0.020 -13.854 9.121 1.00 88.94 248 TRP A N 1
ATOM 1877 C CA . TRP A 1 248 ? 0.963 -14.311 8.102 1.00 88.94 248 TRP A CA 1
ATOM 1878 C C . TRP A 1 248 ? 1.667 -13.133 7.447 1.00 88.94 248 TRP A C 1
ATOM 1880 O O . TRP A 1 248 ? 1.088 -12.056 7.291 1.00 88.94 248 TRP A O 1
ATOM 1890 N N . SER A 1 249 ? 2.902 -13.356 7.018 1.00 90.38 249 SER A N 1
ATOM 1891 C CA . SER A 1 249 ? 3.665 -12.360 6.292 1.00 90.38 249 SER A CA 1
ATOM 1892 C C . SER A 1 249 ? 4.657 -13.016 5.319 1.00 90.38 249 SER A C 1
ATOM 1894 O O . SER A 1 249 ? 5.192 -14.097 5.580 1.00 90.38 249 SER A O 1
ATOM 1896 N N . SER A 1 250 ? 4.886 -12.380 4.169 1.00 93.12 250 SER A N 1
ATOM 1897 C CA . SER A 1 250 ? 5.947 -12.724 3.215 1.00 93.12 250 SER A CA 1
ATOM 1898 C C . SER A 1 250 ? 6.575 -11.464 2.615 1.00 93.12 250 SER A C 1
ATOM 1900 O O . SER A 1 250 ? 6.004 -10.375 2.672 1.00 93.12 250 SER A O 1
ATOM 1902 N N . SER A 1 251 ? 7.752 -11.608 2.014 1.00 95.25 251 SER A N 1
ATOM 1903 C CA . SER A 1 251 ? 8.466 -10.517 1.356 1.00 95.25 251 SER A CA 1
ATOM 1904 C C . SER A 1 251 ? 9.115 -10.967 0.059 1.00 95.25 251 SER A C 1
ATOM 1906 O O . SER A 1 251 ? 9.588 -12.101 -0.022 1.00 95.25 251 SER A O 1
ATOM 1908 N N . ASP A 1 252 ? 9.227 -10.050 -0.895 1.00 95.56 252 ASP A N 1
ATOM 1909 C CA . ASP A 1 252 ? 9.946 -10.268 -2.148 1.00 95.56 252 ASP A CA 1
ATOM 1910 C C . ASP A 1 252 ? 10.684 -8.992 -2.585 1.00 95.56 252 ASP A C 1
ATOM 1912 O O . ASP A 1 252 ? 10.468 -7.897 -2.049 1.00 95.56 252 ASP A O 1
ATOM 1916 N N . SER A 1 253 ? 11.606 -9.124 -3.532 1.00 95.69 253 SER A N 1
ATOM 1917 C CA . SER A 1 253 ? 12.356 -8.004 -4.088 1.00 95.69 253 SER A CA 1
ATOM 1918 C C . SER A 1 253 ? 12.788 -8.278 -5.516 1.00 95.69 253 SER A C 1
ATOM 1920 O O . SER A 1 253 ? 13.128 -9.406 -5.872 1.00 95.69 253 SER A O 1
ATOM 1922 N N . GLY A 1 254 ? 12.894 -7.222 -6.312 1.00 95.00 254 GLY A N 1
ATOM 1923 C CA . GLY A 1 254 ? 13.302 -7.382 -7.694 1.00 95.00 254 GLY A CA 1
ATOM 1924 C C . GLY A 1 254 ? 13.658 -6.084 -8.390 1.00 95.00 254 GLY A C 1
ATOM 1925 O O . GLY A 1 254 ? 13.866 -5.028 -7.783 1.00 95.00 254 GLY A O 1
ATOM 1926 N N . TYR A 1 255 ? 13.771 -6.208 -9.706 1.00 94.06 255 TYR A N 1
ATOM 1927 C CA . TYR A 1 255 ? 13.925 -5.096 -10.623 1.00 94.06 255 TYR A CA 1
ATOM 1928 C C . TYR A 1 255 ? 12.855 -5.232 -11.696 1.00 94.06 255 TYR A C 1
ATOM 1930 O O . TYR A 1 255 ? 12.859 -6.213 -12.440 1.00 94.06 255 TYR A O 1
ATOM 1938 N N . ALA A 1 256 ? 11.958 -4.257 -11.766 1.00 91.25 256 ALA A N 1
ATOM 1939 C CA . ALA A 1 256 ? 10.979 -4.185 -12.827 1.00 91.25 256 ALA A CA 1
ATOM 1940 C C . ALA A 1 256 ? 11.605 -3.525 -14.050 1.00 91.25 256 ALA A C 1
ATOM 1942 O O . ALA A 1 256 ? 12.251 -2.478 -13.954 1.00 91.25 256 ALA A O 1
ATOM 1943 N N . TRP A 1 257 ? 11.371 -4.122 -15.207 1.00 85.81 257 TRP A N 1
ATOM 1944 C CA . TRP A 1 257 ? 11.576 -3.486 -16.497 1.00 85.81 257 TRP A CA 1
ATOM 1945 C C . TRP A 1 257 ? 10.212 -3.044 -17.006 1.00 85.81 257 TRP A C 1
ATOM 1947 O O . TRP A 1 257 ? 9.310 -3.871 -17.102 1.00 85.81 257 TRP A O 1
ATOM 1957 N N . SER A 1 258 ? 10.059 -1.767 -17.365 1.00 78.75 258 SER A N 1
ATOM 1958 C CA . SER A 1 258 ? 8.755 -1.180 -17.728 1.00 78.75 258 SER A CA 1
ATOM 1959 C C . SER A 1 258 ? 8.024 -1.872 -18.890 1.00 78.75 258 SER A C 1
ATOM 1961 O O . SER A 1 258 ? 6.836 -1.646 -19.088 1.00 78.75 258 SER A O 1
ATOM 1963 N N . PHE A 1 259 ? 8.730 -2.693 -19.669 1.00 75.81 259 PHE A N 1
ATOM 1964 C CA . PHE A 1 259 ? 8.225 -3.421 -20.833 1.00 75.81 259 PHE A CA 1
ATOM 1965 C C . PHE A 1 259 ? 8.163 -4.948 -20.630 1.00 75.81 259 PHE A C 1
ATOM 1967 O O . PHE A 1 259 ? 7.831 -5.659 -21.576 1.00 75.81 259 PHE A O 1
ATOM 1974 N N . LEU A 1 260 ? 8.497 -5.478 -19.444 1.00 78.00 260 LEU A N 1
ATOM 1975 C CA . LEU A 1 260 ? 8.466 -6.921 -19.160 1.00 78.00 260 LEU A CA 1
ATOM 1976 C C . LEU A 1 260 ? 7.537 -7.233 -17.988 1.00 78.00 260 LEU A C 1
ATOM 1978 O O . LEU A 1 260 ? 7.938 -7.173 -16.823 1.00 78.00 260 LEU A O 1
ATOM 1982 N N . SER A 1 261 ? 6.330 -7.688 -18.325 1.00 75.38 261 SER A N 1
ATOM 1983 C CA . SER A 1 261 ? 5.261 -7.993 -17.369 1.00 75.38 261 SER A CA 1
ATOM 1984 C C . SER A 1 261 ? 5.683 -8.929 -16.230 1.00 75.38 261 SER A C 1
ATOM 1986 O O . SER A 1 261 ? 5.355 -8.701 -15.070 1.00 75.38 261 SER A O 1
ATOM 1988 N N . GLY A 1 262 ? 6.485 -9.952 -16.534 1.00 79.75 262 GLY A N 1
ATOM 1989 C CA . GLY A 1 262 ? 6.958 -10.934 -15.552 1.00 79.75 262 GLY A CA 1
ATOM 1990 C C . GLY A 1 262 ? 7.975 -10.414 -14.527 1.00 79.75 262 GLY A C 1
ATOM 1991 O O . GLY A 1 262 ? 8.449 -11.198 -13.712 1.00 79.75 262 GLY A O 1
ATOM 1992 N N . THR A 1 263 ? 8.357 -9.134 -14.582 1.00 87.69 263 THR A N 1
ATOM 1993 C CA . THR A 1 263 ? 9.368 -8.538 -13.684 1.00 87.69 263 THR A CA 1
ATOM 1994 C C . THR A 1 263 ? 8.778 -7.577 -12.649 1.00 87.69 263 THR A C 1
ATOM 1996 O O . THR A 1 263 ? 9.499 -7.066 -11.785 1.00 87.69 263 THR A O 1
ATOM 1999 N N . HIS A 1 264 ? 7.468 -7.336 -12.719 1.00 88.75 264 HIS A N 1
ATOM 2000 C CA . HIS A 1 264 ? 6.742 -6.525 -11.749 1.00 88.75 264 HIS A CA 1
ATOM 2001 C C . HIS A 1 264 ? 6.426 -7.330 -10.481 1.00 88.75 264 HIS A C 1
ATOM 2003 O O . HIS A 1 264 ? 6.258 -8.549 -10.555 1.00 88.75 264 HIS A O 1
ATOM 2009 N N . PRO A 1 265 ? 6.335 -6.665 -9.319 1.00 92.75 265 PRO A N 1
ATOM 2010 C CA . PRO A 1 265 ? 6.021 -7.333 -8.063 1.00 92.75 265 PRO A CA 1
ATOM 2011 C C . PRO A 1 265 ? 4.616 -7.945 -8.100 1.00 92.75 265 PRO A C 1
ATOM 2013 O O . PRO A 1 265 ? 3.618 -7.238 -8.266 1.00 92.75 265 PRO A O 1
ATOM 2016 N N . GLY A 1 266 ? 4.551 -9.270 -7.970 1.00 89.69 266 GLY A N 1
ATOM 2017 C CA . GLY A 1 266 ? 3.309 -10.033 -7.879 1.00 89.69 266 GLY A CA 1
ATOM 2018 C C . GLY A 1 266 ? 2.766 -10.051 -6.454 1.00 89.69 266 GLY A C 1
ATOM 2019 O O . GLY A 1 266 ? 3.519 -10.018 -5.488 1.00 89.69 266 GLY A O 1
ATOM 2020 N N . VAL A 1 267 ? 1.452 -10.127 -6.298 1.00 90.06 267 VAL A N 1
ATOM 2021 C CA . VAL A 1 267 ? 0.791 -10.244 -4.996 1.00 90.06 267 VAL A CA 1
ATOM 2022 C C . VAL A 1 267 ? 1.327 -11.451 -4.215 1.00 90.06 267 VAL A C 1
ATOM 2024 O O . VAL A 1 267 ? 1.385 -12.568 -4.731 1.00 90.06 267 VAL A O 1
ATOM 2027 N N . LEU A 1 268 ? 1.677 -11.224 -2.947 1.00 91.38 268 LEU A N 1
ATOM 2028 C CA . LEU A 1 268 ? 2.152 -12.253 -2.026 1.00 91.38 268 LEU A CA 1
ATOM 2029 C C . LEU A 1 268 ? 0.998 -12.727 -1.142 1.00 91.38 268 LEU A C 1
ATOM 2031 O O . LEU A 1 268 ? 0.551 -11.996 -0.261 1.00 91.38 268 LEU A O 1
ATOM 2035 N N . GLU A 1 269 ? 0.544 -13.962 -1.328 1.00 85.56 269 GLU A N 1
ATOM 2036 C CA . GLU A 1 269 ? -0.546 -14.554 -0.543 1.00 85.56 269 GLU A CA 1
ATOM 2037 C C . GLU A 1 269 ? -0.155 -15.940 -0.006 1.00 85.56 269 GLU A C 1
ATOM 2039 O O . GLU A 1 269 ? 0.634 -16.657 -0.636 1.00 85.56 269 GLU A O 1
ATOM 2044 N N . PRO A 1 270 ? -0.697 -16.353 1.152 1.00 82.12 270 PRO A N 1
ATOM 2045 C CA . PRO A 1 270 ? -0.492 -17.695 1.668 1.00 82.12 270 PRO A CA 1
ATOM 2046 C C . PRO A 1 270 ? -1.176 -18.731 0.767 1.00 82.12 270 PRO A C 1
ATOM 2048 O O . PRO A 1 270 ? -2.299 -18.542 0.306 1.00 82.12 270 PRO A O 1
ATOM 2051 N N . SER A 1 271 ? -0.529 -19.883 0.575 1.00 71.00 271 SER A N 1
ATOM 2052 C CA . SER A 1 271 ? -1.055 -20.986 -0.246 1.00 71.00 271 SER A CA 1
ATOM 2053 C C . SER A 1 271 ? -2.318 -21.646 0.327 1.00 71.00 271 SER A C 1
ATOM 2055 O O . SER A 1 271 ? -3.014 -22.370 -0.382 1.00 71.00 271 SER A O 1
ATOM 2057 N N . THR A 1 272 ? -2.636 -21.398 1.601 1.00 66.44 272 THR A N 1
ATOM 2058 C CA . THR A 1 272 ? -3.823 -21.919 2.286 1.00 66.44 272 THR A CA 1
ATOM 2059 C C . THR A 1 272 ? -4.410 -20.887 3.249 1.00 66.44 272 THR A C 1
ATOM 2061 O O . THR A 1 272 ? -3.679 -20.263 4.019 1.00 66.44 272 THR A O 1
ATOM 2064 N N . GLY A 1 273 ? -5.743 -20.801 3.306 1.00 62.34 273 GLY A N 1
ATOM 2065 C CA . GLY A 1 273 ? -6.435 -20.343 4.515 1.00 62.34 273 GLY A CA 1
ATOM 2066 C C . GLY A 1 273 ? -6.591 -18.835 4.705 1.00 62.34 273 GLY A C 1
ATOM 2067 O O . GLY A 1 273 ? -6.593 -18.385 5.846 1.00 62.34 273 GLY A O 1
ATOM 2068 N N . THR A 1 274 ? -6.741 -18.044 3.642 1.00 65.25 274 THR A N 1
ATOM 2069 C CA . THR A 1 274 ? -7.225 -16.665 3.803 1.00 65.25 274 THR A CA 1
ATOM 2070 C C . THR A 1 274 ? -8.733 -16.694 4.045 1.00 65.25 274 THR A C 1
ATOM 2072 O O . THR A 1 274 ? -9.497 -17.070 3.167 1.00 65.25 274 THR A O 1
ATOM 2075 N N . LEU A 1 275 ? -9.191 -16.351 5.242 1.00 72.81 275 LEU A N 1
ATOM 2076 C CA . LEU A 1 275 ? -10.616 -16.334 5.568 1.00 72.81 275 LEU A CA 1
ATOM 2077 C C . LEU A 1 275 ? -11.248 -14.999 5.149 1.00 72.81 275 LEU A C 1
ATOM 2079 O O . LEU A 1 275 ? -10.547 -13.988 5.106 1.00 72.81 275 LEU A O 1
ATOM 2083 N N . PRO A 1 276 ? -12.570 -14.942 4.885 1.00 70.44 276 PRO A N 1
ATOM 2084 C CA . PRO A 1 276 ? -13.277 -13.698 4.553 1.00 70.44 276 PRO A CA 1
ATOM 2085 C C . PRO A 1 276 ? -13.052 -12.550 5.549 1.00 70.44 276 PRO A C 1
ATOM 2087 O O . PRO A 1 276 ? -13.093 -11.386 5.165 1.00 70.44 276 PRO A O 1
ATOM 2090 N N . GLN A 1 277 ? -12.789 -12.882 6.816 1.00 74.38 277 GLN A N 1
ATOM 2091 C CA . GLN A 1 277 ? -12.516 -11.920 7.884 1.00 74.38 277 GLN A CA 1
ATOM 2092 C C . GLN A 1 277 ? -11.098 -11.335 7.870 1.00 74.38 277 GLN A C 1
ATOM 2094 O O . GLN A 1 277 ? -10.863 -10.347 8.557 1.00 74.38 277 GLN A O 1
ATOM 2099 N N . HIS A 1 278 ? -10.162 -11.915 7.112 1.00 83.44 278 HIS A N 1
ATOM 2100 C CA . HIS A 1 278 ? -8.786 -11.425 7.034 1.00 83.44 278 HIS A CA 1
ATOM 2101 C C . HIS A 1 278 ? -8.675 -10.202 6.136 1.00 83.44 278 HIS A C 1
ATOM 2103 O O . HIS A 1 278 ? -9.400 -10.078 5.141 1.00 83.44 278 HIS A O 1
ATOM 2109 N N . LEU A 1 279 ? -7.714 -9.341 6.459 1.00 86.75 279 LEU A N 1
ATOM 2110 C CA . LEU A 1 279 ? -7.270 -8.252 5.596 1.00 86.75 279 LEU A CA 1
ATOM 2111 C C . LEU A 1 279 ? -5.880 -8.584 5.059 1.00 86.75 279 LEU A C 1
ATOM 2113 O O . LEU A 1 279 ? -4.951 -8.775 5.837 1.00 86.75 279 LEU A O 1
ATOM 2117 N N . ASN A 1 280 ? -5.733 -8.635 3.740 1.00 89.56 280 ASN A N 1
ATOM 2118 C CA . ASN A 1 280 ? -4.439 -8.801 3.088 1.00 89.56 280 ASN A CA 1
ATOM 2119 C C . ASN A 1 280 ? -3.947 -7.437 2.631 1.00 89.56 280 ASN A C 1
ATOM 2121 O O . ASN A 1 280 ? -4.647 -6.747 1.891 1.00 89.56 280 ASN A O 1
ATOM 2125 N N . LEU A 1 281 ? -2.750 -7.072 3.063 1.00 93.12 281 LEU A N 1
ATOM 2126 C CA . LEU A 1 281 ? -2.042 -5.860 2.704 1.00 93.12 281 LEU A CA 1
ATOM 2127 C C . LEU A 1 281 ? -0.895 -6.239 1.777 1.00 93.12 281 LEU A C 1
ATOM 2129 O O . LEU A 1 281 ? -0.108 -7.129 2.098 1.00 93.12 281 LEU A O 1
ATOM 2133 N N . GLN A 1 282 ? -0.781 -5.541 0.655 1.00 94.88 282 GLN A N 1
ATOM 2134 C CA . GLN A 1 282 ? 0.394 -5.600 -0.206 1.00 94.88 282 GLN A CA 1
ATOM 2135 C C . GLN A 1 282 ? 1.053 -4.233 -0.190 1.00 94.88 282 GLN A C 1
ATOM 2137 O O . GLN A 1 282 ? 0.426 -3.224 -0.515 1.00 94.88 282 GLN A O 1
ATOM 2142 N N . ILE A 1 283 ? 2.310 -4.211 0.229 1.00 96.31 283 ILE A N 1
ATOM 2143 C CA . ILE A 1 283 ? 3.090 -2.998 0.426 1.00 96.31 283 ILE A CA 1
ATOM 2144 C C . ILE A 1 283 ? 4.233 -3.041 -0.561 1.00 96.31 283 ILE A C 1
ATOM 2146 O O . ILE A 1 283 ? 5.032 -3.975 -0.540 1.00 96.31 283 ILE A O 1
ATOM 2150 N N . TYR A 1 284 ? 4.331 -2.010 -1.381 1.00 95.81 284 TYR A N 1
ATOM 2151 C CA . TYR A 1 284 ? 5.360 -1.864 -2.389 1.00 95.81 284 TYR A CA 1
ATOM 2152 C C . TYR A 1 284 ? 6.195 -0.638 -2.049 1.00 95.81 284 TYR A C 1
ATOM 2154 O O . TYR A 1 284 ? 5.668 0.459 -1.881 1.00 95.81 284 TYR A O 1
ATOM 2162 N N . ALA A 1 285 ? 7.505 -0.812 -1.967 1.00 95.81 285 ALA A N 1
ATOM 2163 C CA . ALA A 1 285 ? 8.462 0.279 -2.008 1.00 95.81 285 ALA A CA 1
ATOM 2164 C C . ALA A 1 285 ? 9.198 0.215 -3.337 1.00 95.81 285 ALA A C 1
ATOM 2166 O O . ALA A 1 285 ? 9.618 -0.865 -3.758 1.00 95.81 285 ALA A O 1
ATOM 2167 N N . ALA A 1 286 ? 9.382 1.356 -3.986 1.00 93.88 286 ALA A N 1
ATOM 2168 C CA . ALA A 1 286 ? 10.071 1.398 -5.261 1.00 93.88 286 ALA A CA 1
ATOM 2169 C C . ALA A 1 286 ? 11.030 2.578 -5.373 1.00 93.88 286 ALA A C 1
ATOM 2171 O O . ALA A 1 286 ? 10.890 3.607 -4.704 1.00 93.88 286 ALA A O 1
ATOM 2172 N N . ASP A 1 287 ? 12.018 2.394 -6.242 1.00 90.69 287 ASP A N 1
ATOM 2173 C CA . ASP A 1 287 ? 12.928 3.450 -6.650 1.00 90.69 287 ASP A CA 1
ATOM 2174 C C . ASP A 1 287 ? 12.192 4.476 -7.515 1.00 90.69 287 ASP A C 1
ATOM 2176 O O . ASP A 1 287 ? 11.545 4.137 -8.505 1.00 90.69 287 ASP A O 1
ATOM 2180 N N . GLY A 1 288 ? 12.346 5.749 -7.160 1.00 88.19 288 GLY A N 1
ATOM 2181 C CA . GLY A 1 288 ? 11.683 6.841 -7.855 1.00 88.19 288 GLY A CA 1
ATOM 2182 C C . GLY A 1 288 ? 10.170 6.816 -7.665 1.00 88.19 288 GLY A C 1
ATOM 2183 O O . GLY A 1 288 ? 9.679 6.563 -6.565 1.00 88.19 288 GLY A O 1
ATOM 2184 N N . ASP A 1 289 ? 9.449 7.095 -8.744 1.00 84.62 289 ASP A N 1
ATOM 2185 C CA . ASP A 1 289 ? 7.993 7.173 -8.770 1.00 84.62 289 ASP A CA 1
ATOM 2186 C C . ASP A 1 289 ? 7.430 6.388 -9.966 1.00 84.62 289 ASP A C 1
ATOM 2188 O O . ASP A 1 289 ? 7.159 6.953 -11.028 1.00 84.62 289 ASP A O 1
ATOM 2192 N N . PRO A 1 290 ? 7.343 5.053 -9.857 1.00 83.06 290 PRO A N 1
ATOM 2193 C CA . PRO A 1 290 ? 6.949 4.209 -10.979 1.00 83.06 290 PRO A CA 1
ATOM 2194 C C . PRO A 1 290 ? 5.444 4.215 -11.265 1.00 83.06 290 PRO A C 1
ATOM 2196 O O . PRO A 1 290 ? 5.028 3.580 -12.236 1.00 83.06 290 PRO A O 1
ATOM 2199 N N . TRP A 1 291 ? 4.642 4.908 -10.452 1.00 80.19 291 TRP A N 1
ATOM 2200 C CA . TRP A 1 291 ? 3.179 4.850 -10.499 1.00 80.19 291 TRP A CA 1
ATOM 2201 C C . TRP A 1 291 ? 2.525 6.184 -10.903 1.00 80.19 291 TRP A C 1
ATOM 2203 O O . TRP A 1 291 ? 1.437 6.167 -11.473 1.00 80.19 291 TRP A O 1
ATOM 2213 N N . SER A 1 292 ? 3.175 7.338 -10.701 1.00 67.69 292 SER A N 1
ATOM 2214 C CA . SER A 1 292 ? 2.546 8.655 -10.940 1.00 67.69 292 SER A CA 1
ATOM 2215 C C . SER A 1 292 ? 2.311 9.043 -12.401 1.00 67.69 292 SER A C 1
ATOM 2217 O O . SER A 1 292 ? 1.508 9.934 -12.671 1.00 67.69 292 SER A O 1
ATOM 2219 N N . LEU A 1 293 ? 2.946 8.374 -13.371 1.00 58.81 293 LEU A N 1
ATOM 2220 C CA . LEU A 1 293 ? 2.820 8.735 -14.793 1.00 58.81 293 LEU A CA 1
ATOM 2221 C C . LEU A 1 293 ? 1.371 8.697 -15.320 1.00 58.81 293 LEU A C 1
ATOM 2223 O O . LEU A 1 293 ? 1.098 9.326 -16.338 1.00 58.81 293 LEU A O 1
ATOM 2227 N N . TYR A 1 294 ? 0.459 7.983 -14.650 1.00 50.53 294 TYR A N 1
ATOM 2228 C CA . TYR A 1 294 ? -0.950 7.869 -15.042 1.00 50.53 294 TYR A CA 1
ATOM 2229 C C . TYR A 1 294 ? -1.882 7.809 -13.820 1.00 50.53 294 TYR A C 1
ATOM 2231 O O . TYR A 1 294 ? -2.686 6.887 -13.707 1.00 50.53 294 TYR A O 1
ATOM 2239 N N . GLY A 1 295 ? -1.754 8.789 -12.914 1.00 54.88 295 GLY A N 1
ATOM 2240 C CA . GLY A 1 295 ? -2.771 9.157 -11.914 1.00 54.88 295 GLY A CA 1
ATOM 2241 C C . GLY A 1 295 ? -2.740 8.417 -10.568 1.00 54.88 295 GLY A C 1
ATOM 2242 O O . GLY A 1 295 ? -3.784 8.028 -10.057 1.00 54.88 295 GLY A O 1
ATOM 2243 N N . ASP A 1 296 ? -1.553 8.285 -9.975 1.00 64.56 296 ASP A N 1
ATOM 2244 C CA . ASP A 1 296 ? -1.367 8.000 -8.539 1.00 64.56 296 ASP A CA 1
ATOM 2245 C C . ASP A 1 296 ? -2.072 6.740 -7.999 1.00 64.56 296 ASP A C 1
ATOM 2247 O O . ASP A 1 296 ? -2.579 6.722 -6.877 1.00 64.56 296 ASP A O 1
ATOM 2251 N N . THR A 1 297 ? -2.081 5.664 -8.788 1.00 71.19 297 THR A N 1
ATOM 2252 C CA . THR A 1 297 ? -2.595 4.355 -8.368 1.00 71.19 297 THR A CA 1
ATOM 2253 C C . THR A 1 297 ? -1.599 3.230 -8.650 1.00 71.19 297 THR A C 1
ATOM 2255 O O . THR A 1 297 ? -0.851 3.2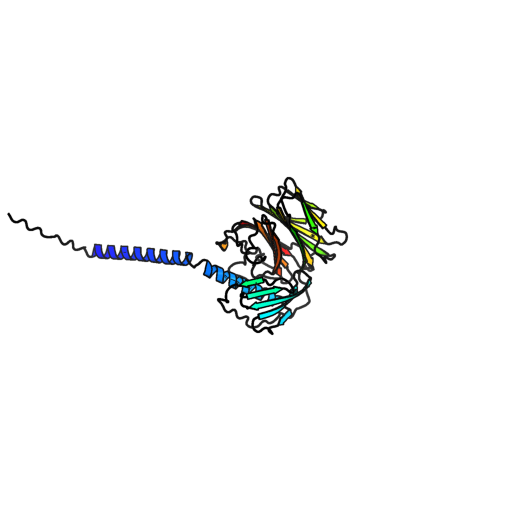72 -9.630 1.00 71.19 297 THR A O 1
ATOM 2258 N N . LEU A 1 298 ? -1.614 2.193 -7.802 1.00 80.50 298 LEU A N 1
ATOM 2259 C CA . LEU A 1 298 ? -0.749 1.016 -7.928 1.00 80.50 298 LEU A CA 1
ATOM 2260 C C . LEU A 1 298 ? -1.260 -0.001 -8.948 1.00 80.50 298 LEU A C 1
ATOM 2262 O O . LEU A 1 298 ? -0.466 -0.785 -9.470 1.00 80.50 298 LEU A O 1
ATOM 2266 N N . GLY A 1 299 ? -2.567 -0.024 -9.216 1.00 71.81 299 GLY A N 1
ATOM 2267 C CA . GLY A 1 299 ? -3.124 -0.894 -10.255 1.00 71.81 299 GLY A CA 1
ATOM 2268 C C . GLY A 1 299 ? -3.083 -2.377 -9.977 1.00 71.81 299 GLY A C 1
ATOM 2269 O O . GLY A 1 299 ? -3.006 -3.184 -10.898 1.00 71.81 299 GLY A O 1
ATOM 2270 N N . VAL A 1 300 ? -3.169 -2.764 -8.708 1.00 80.56 300 VAL A N 1
ATOM 2271 C CA . VAL A 1 300 ? -3.208 -4.181 -8.358 1.00 80.56 300 VAL A CA 1
ATOM 2272 C C . VAL A 1 300 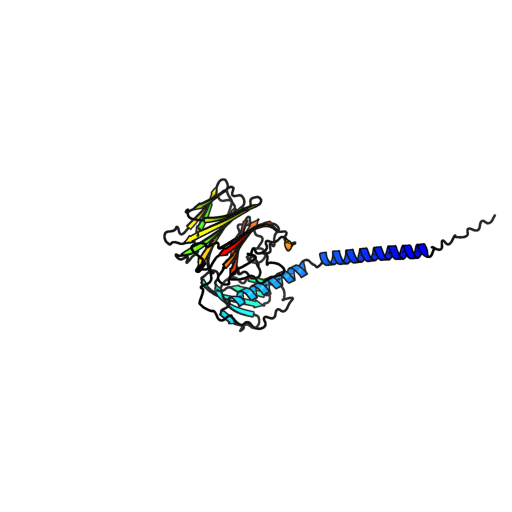? -4.634 -4.703 -8.488 1.00 80.56 300 VAL A C 1
ATOM 2274 O O . VAL A 1 300 ? -5.500 -4.431 -7.658 1.00 80.56 300 VAL A O 1
ATOM 2277 N N . ALA A 1 301 ? -4.857 -5.498 -9.529 1.00 70.50 301 ALA A N 1
ATOM 2278 C CA . ALA A 1 301 ? -6.118 -6.180 -9.788 1.00 70.50 301 ALA A CA 1
ATOM 2279 C C . ALA A 1 301 ? -6.668 -6.895 -8.534 1.00 70.50 301 ALA A C 1
ATOM 2281 O O . ALA A 1 301 ? -5.948 -7.633 -7.861 1.00 70.50 301 ALA A O 1
ATOM 2282 N N . SER A 1 302 ? -7.961 -6.706 -8.243 1.00 71.19 302 SER A N 1
ATOM 2283 C CA . SER A 1 302 ? -8.684 -7.219 -7.064 1.00 71.19 302 SER A CA 1
ATOM 2284 C C . SER A 1 302 ? -8.303 -6.611 -5.704 1.00 71.19 302 SER A C 1
ATOM 2286 O O . SER A 1 302 ? -8.848 -7.052 -4.688 1.00 71.19 302 SER A O 1
ATOM 2288 N N . TYR A 1 303 ? -7.418 -5.612 -5.656 1.00 79.81 303 TYR A N 1
ATOM 2289 C CA . TYR A 1 303 ? -7.095 -4.864 -4.438 1.00 79.81 303 TYR A CA 1
ATOM 2290 C C . TYR A 1 303 ? -7.580 -3.415 -4.551 1.00 79.81 303 TYR A C 1
ATOM 2292 O O . TYR A 1 303 ? -7.667 -2.850 -5.639 1.00 79.81 303 TYR A O 1
ATOM 2300 N N . ALA A 1 304 ? -7.893 -2.813 -3.407 1.00 77.56 304 ALA A N 1
ATOM 2301 C CA . ALA A 1 304 ? -8.181 -1.391 -3.293 1.00 77.56 304 ALA A CA 1
ATOM 2302 C C . ALA A 1 304 ? -6.901 -0.629 -2.934 1.00 77.56 304 ALA A C 1
ATOM 2304 O O . ALA A 1 304 ? -6.189 -1.035 -2.012 1.00 77.56 304 ALA A O 1
ATOM 2305 N N . ASP A 1 305 ? -6.626 0.477 -3.623 1.00 80.81 305 ASP A N 1
ATOM 2306 C CA . ASP A 1 305 ? -5.561 1.403 -3.238 1.00 80.81 305 ASP A CA 1
ATOM 2307 C C . ASP A 1 305 ? -5.926 2.091 -1.920 1.00 80.81 305 ASP A C 1
ATOM 2309 O O . ASP A 1 305 ? -7.031 2.612 -1.769 1.00 80.81 305 ASP A O 1
ATOM 2313 N N . VAL A 1 306 ? -5.002 2.081 -0.960 1.00 80.50 306 VAL A N 1
ATOM 2314 C CA . VAL A 1 306 ? -5.215 2.704 0.356 1.00 80.50 306 VAL A CA 1
ATOM 2315 C C . VAL A 1 306 ? -4.372 3.951 0.512 1.00 80.50 306 VAL A C 1
ATOM 2317 O O . VAL A 1 306 ? -4.856 4.977 0.980 1.00 80.50 306 VAL A O 1
ATOM 2320 N N . ALA A 1 307 ? -3.098 3.861 0.147 1.00 84.62 307 ALA A N 1
ATOM 2321 C CA . ALA A 1 307 ? -2.170 4.962 0.300 1.00 84.62 307 ALA A CA 1
ATOM 2322 C C . ALA A 1 307 ? -1.052 4.862 -0.727 1.00 84.62 307 ALA A C 1
ATOM 2324 O O . ALA A 1 307 ? -0.520 3.780 -0.985 1.00 84.62 307 ALA A O 1
ATOM 2325 N N . GLN A 1 308 ? -0.654 6.015 -1.246 1.00 87.31 308 GLN A N 1
ATOM 2326 C CA . GLN A 1 308 ? 0.526 6.170 -2.075 1.00 87.31 308 GLN A CA 1
ATOM 2327 C C . GLN A 1 308 ? 1.256 7.440 -1.653 1.00 87.31 308 GLN A C 1
ATOM 2329 O O . GLN A 1 308 ? 0.649 8.453 -1.307 1.00 87.31 308 GLN A O 1
ATOM 2334 N N . SER A 1 309 ? 2.581 7.388 -1.622 1.00 87.12 309 SER A N 1
ATOM 2335 C CA . SER A 1 309 ? 3.412 8.546 -1.305 1.00 87.12 309 SER A CA 1
ATOM 2336 C C . SER A 1 309 ? 4.737 8.462 -2.037 1.00 87.12 309 SER A C 1
ATOM 2338 O O . SER A 1 309 ? 5.351 7.400 -2.118 1.00 87.12 309 SER A O 1
ATOM 2340 N N . THR A 1 310 ? 5.192 9.594 -2.561 1.00 88.50 310 THR A N 1
ATOM 2341 C CA . THR A 1 310 ? 6.377 9.680 -3.415 1.00 88.50 310 THR A CA 1
ATOM 2342 C C . THR A 1 310 ? 7.232 10.880 -3.036 1.00 88.50 310 THR A C 1
ATOM 2344 O O . THR A 1 310 ? 6.736 11.946 -2.680 1.00 88.50 310 THR A O 1
ATOM 2347 N N . THR A 1 311 ? 8.545 10.694 -3.109 1.00 85.75 311 THR A N 1
ATOM 2348 C CA . THR A 1 311 ? 9.562 11.745 -2.932 1.00 85.75 311 THR A CA 1
ATOM 2349 C C . THR A 1 311 ? 10.283 12.067 -4.244 1.00 85.75 311 THR A C 1
ATOM 2351 O O . THR A 1 311 ? 11.300 12.758 -4.246 1.00 85.75 311 THR A O 1
ATOM 2354 N N . GLY A 1 312 ? 9.846 11.467 -5.357 1.00 82.06 312 GLY A N 1
ATOM 2355 C CA . GLY A 1 312 ? 10.558 11.459 -6.639 1.00 82.06 312 GLY A CA 1
ATOM 2356 C C . GLY A 1 312 ? 11.801 10.556 -6.680 1.00 82.06 312 GLY A C 1
ATOM 2357 O O . GLY A 1 312 ? 12.203 10.134 -7.759 1.00 82.06 312 GLY A O 1
ATOM 2358 N N . SER A 1 313 ? 12.402 10.217 -5.532 1.00 86.62 313 SER A N 1
ATOM 2359 C CA . SER A 1 313 ? 13.549 9.287 -5.425 1.00 86.62 313 SER A CA 1
ATOM 2360 C C . SER A 1 313 ? 13.200 7.947 -4.775 1.00 86.62 313 SER A C 1
ATOM 2362 O O . SER A 1 313 ? 13.902 6.957 -4.979 1.00 86.62 313 SER A O 1
ATOM 2364 N N . SER A 1 314 ? 12.123 7.919 -4.000 1.00 90.25 314 SER A N 1
ATOM 2365 C CA . SER A 1 314 ? 11.583 6.756 -3.302 1.00 90.25 314 SER A CA 1
ATOM 2366 C C . SER A 1 314 ? 10.071 6.906 -3.247 1.00 90.25 314 SER A C 1
ATOM 2368 O O . SER A 1 314 ? 9.574 8.011 -2.993 1.00 90.25 314 SER A O 1
ATOM 2370 N N . SER A 1 315 ? 9.360 5.805 -3.422 1.00 92.38 315 SER A N 1
ATOM 2371 C CA . SER A 1 315 ? 7.905 5.756 -3.323 1.00 92.38 315 SER A CA 1
ATOM 2372 C C . SER A 1 315 ? 7.463 4.580 -2.469 1.00 92.38 315 SER A C 1
ATOM 2374 O O . SER A 1 315 ? 8.183 3.585 -2.320 1.00 92.38 315 SER A O 1
ATOM 2376 N N . ILE A 1 316 ? 6.292 4.731 -1.863 1.00 94.25 316 ILE A N 1
ATOM 2377 C CA . ILE A 1 316 ? 5.594 3.680 -1.141 1.00 94.25 316 ILE A CA 1
ATOM 2378 C C . ILE A 1 316 ? 4.144 3.631 -1.598 1.00 94.25 316 ILE A C 1
ATOM 2380 O O . ILE A 1 316 ? 3.524 4.672 -1.818 1.00 94.25 316 ILE A O 1
ATOM 2384 N N . GLY A 1 317 ? 3.626 2.422 -1.737 1.00 92.69 317 GLY A N 1
ATOM 2385 C CA . GLY A 1 317 ? 2.250 2.164 -2.101 1.00 92.69 317 GLY A CA 1
ATOM 2386 C C . GLY A 1 317 ? 1.690 0.995 -1.309 1.00 92.69 317 GLY A C 1
ATOM 2387 O O . GLY A 1 317 ? 2.382 -0.004 -1.112 1.00 92.69 317 GLY A O 1
ATOM 2388 N N . ILE A 1 318 ? 0.451 1.120 -0.842 1.00 92.94 318 ILE A N 1
ATOM 2389 C CA . ILE A 1 318 ? -0.254 0.073 -0.107 1.00 92.94 318 ILE A CA 1
ATOM 2390 C C . ILE A 1 318 ? -1.607 -0.174 -0.759 1.00 92.94 318 ILE A C 1
ATOM 2392 O O . ILE A 1 318 ? -2.412 0.749 -0.906 1.00 92.94 318 ILE A O 1
ATOM 2396 N N . VAL A 1 319 ? -1.868 -1.438 -1.082 1.00 89.50 319 VAL A N 1
ATOM 2397 C CA . VAL A 1 319 ? -3.184 -1.913 -1.511 1.00 89.50 319 VAL A CA 1
ATOM 2398 C C . VAL A 1 319 ? -3.698 -2.981 -0.557 1.00 89.50 319 VAL A C 1
ATOM 2400 O O . VAL A 1 319 ? -2.910 -3.705 0.062 1.00 89.50 319 VAL A O 1
ATOM 2403 N N . VAL A 1 320 ? -5.018 -3.104 -0.444 1.00 88.69 320 VAL A N 1
ATOM 2404 C CA . VAL A 1 320 ? -5.649 -4.058 0.471 1.00 88.69 320 VAL A CA 1
ATOM 2405 C C . VAL A 1 320 ? -6.771 -4.858 -0.165 1.00 88.69 320 VAL A C 1
ATOM 2407 O O . VAL A 1 320 ? -7.431 -4.413 -1.103 1.00 88.69 320 VAL A O 1
ATOM 2410 N N . ARG A 1 321 ? -7.002 -6.055 0.370 1.00 84.25 321 ARG A N 1
ATOM 2411 C CA . ARG A 1 321 ? -8.091 -6.934 -0.052 1.00 84.25 321 ARG A CA 1
ATOM 2412 C C . ARG A 1 321 ? -8.552 -7.805 1.104 1.00 84.25 321 ARG A C 1
ATOM 2414 O O . ARG A 1 321 ? -7.742 -8.487 1.732 1.00 84.25 321 ARG A O 1
ATOM 2421 N N . ASN A 1 322 ? -9.857 -7.856 1.341 1.00 79.62 322 ASN A N 1
ATOM 2422 C CA . ASN A 1 322 ? -10.433 -8.814 2.276 1.00 79.62 322 ASN A CA 1
ATOM 2423 C C . ASN A 1 322 ? -10.638 -10.194 1.629 1.00 79.62 322 ASN A C 1
ATOM 2425 O O . ASN A 1 322 ? -10.929 -10.315 0.435 1.00 79.62 322 ASN A O 1
ATOM 2429 N N . GLY A 1 323 ? -10.514 -11.249 2.434 1.00 72.19 323 GLY A N 1
ATOM 2430 C CA . GLY A 1 323 ? -10.877 -12.612 2.032 1.00 72.19 323 GLY A CA 1
ATOM 2431 C C . GLY A 1 323 ? -9.890 -13.329 1.112 1.00 72.19 323 GLY A C 1
ATOM 2432 O O . GLY A 1 323 ? -8.741 -12.924 0.963 1.00 72.19 323 GLY A O 1
ATOM 2433 N N . THR A 1 324 ? -10.327 -14.416 0.471 1.00 67.81 324 THR A N 1
ATOM 2434 C CA . THR A 1 324 ? -9.515 -15.244 -0.446 1.00 67.81 324 THR A CA 1
ATOM 2435 C C . THR A 1 324 ? -9.306 -14.599 -1.808 1.00 67.81 324 THR A C 1
ATOM 2437 O O . THR A 1 324 ? -10.265 -14.098 -2.405 1.00 67.81 324 THR A O 1
ATOM 2440 N N . GLN A 1 325 ? -8.083 -14.673 -2.339 1.00 69.94 325 GLN A N 1
ATOM 2441 C CA . GLN A 1 325 ? -7.847 -14.348 -3.741 1.00 69.94 325 GLN A CA 1
ATOM 2442 C C . GLN A 1 325 ? -8.482 -15.453 -4.600 1.00 69.94 325 GLN A C 1
ATOM 2444 O O . GLN A 1 325 ? -8.335 -16.632 -4.261 1.00 69.94 325 GLN A O 1
ATOM 2449 N N . PRO A 1 326 ? -9.203 -15.124 -5.687 1.00 64.12 326 PRO A N 1
ATOM 2450 C CA . PRO A 1 326 ? -9.597 -16.141 -6.653 1.00 64.12 326 PRO A CA 1
ATOM 2451 C C . PRO A 1 326 ? -8.349 -16.848 -7.199 1.00 64.12 326 PRO A C 1
ATOM 2453 O O . PRO A 1 326 ? -7.286 -16.242 -7.329 1.00 64.12 326 PRO A O 1
ATOM 2456 N N . ASN A 1 327 ? -8.474 -18.137 -7.516 1.00 64.88 327 ASN A N 1
ATOM 2457 C CA . ASN A 1 327 ? -7.380 -18.883 -8.126 1.00 64.88 327 ASN A CA 1
ATOM 2458 C C . ASN A 1 327 ? -7.172 -18.364 -9.557 1.00 64.88 327 ASN A C 1
ATOM 2460 O O . ASN A 1 327 ? -7.959 -18.670 -10.453 1.00 64.88 327 ASN A O 1
ATOM 2464 N N . LEU A 1 328 ? -6.156 -17.524 -9.744 1.00 65.31 328 LEU A N 1
ATOM 2465 C CA . LEU A 1 328 ? -5.813 -16.918 -11.025 1.00 65.31 328 LEU A CA 1
ATOM 2466 C C . LEU A 1 328 ? -4.577 -17.614 -11.592 1.00 65.31 328 LEU A C 1
ATOM 2468 O O . LEU A 1 328 ? -3.625 -17.883 -10.864 1.00 65.31 328 LEU A O 1
ATOM 2472 N N . ALA A 1 329 ? -4.579 -17.872 -12.904 1.00 66.75 329 ALA A N 1
ATOM 2473 C CA . ALA A 1 329 ? -3.442 -18.490 -13.592 1.00 66.75 329 ALA A CA 1
ATOM 2474 C C . ALA A 1 329 ? -2.150 -17.665 -13.445 1.00 66.75 329 ALA A C 1
ATOM 2476 O O . ALA A 1 329 ? -1.067 -18.236 -13.388 1.00 66.75 329 ALA A O 1
ATOM 2477 N N . ASN A 1 330 ? -2.289 -16.339 -13.342 1.00 70.00 330 ASN A N 1
ATOM 2478 C CA . ASN A 1 330 ? -1.221 -15.416 -12.983 1.00 70.00 330 ASN A CA 1
ATOM 2479 C C . ASN A 1 330 ? -1.677 -14.595 -11.769 1.00 70.00 330 ASN A C 1
ATOM 2481 O O . ASN A 1 330 ? -2.800 -14.077 -11.800 1.00 70.00 330 ASN A O 1
ATOM 2485 N N . PRO A 1 331 ? -0.850 -14.450 -10.720 1.00 78.75 331 PRO A N 1
ATOM 2486 C CA . PRO A 1 331 ? -1.175 -13.553 -9.621 1.00 78.75 331 PRO A CA 1
ATOM 2487 C C . PRO A 1 331 ? -1.247 -12.101 -10.134 1.00 78.75 331 PRO A C 1
ATOM 2489 O O . PRO A 1 331 ? -0.475 -11.740 -11.028 1.00 78.75 331 PRO A O 1
ATOM 2492 N N . PRO A 1 332 ? -2.146 -11.259 -9.589 1.00 83.94 332 PRO A N 1
ATOM 2493 C CA . PRO A 1 332 ? -2.132 -9.826 -9.849 1.00 83.94 332 PRO A CA 1
ATOM 2494 C C . PRO A 1 332 ? -0.765 -9.240 -9.492 1.00 83.94 332 PRO A C 1
ATOM 2496 O O . PRO A 1 332 ? -0.096 -9.733 -8.586 1.00 83.94 332 PRO A O 1
ATOM 2499 N N . SER A 1 333 ? -0.352 -8.184 -10.181 1.00 85.88 333 SER A N 1
ATOM 2500 C CA . SER A 1 333 ? 0.947 -7.540 -9.969 1.00 85.88 333 SER A CA 1
ATOM 2501 C C . SER A 1 333 ? 0.803 -6.027 -9.953 1.00 85.88 333 SER A C 1
ATOM 2503 O O . SER A 1 333 ? 0.001 -5.496 -10.720 1.00 85.88 333 SER A O 1
ATOM 2505 N N . ALA A 1 334 ? 1.598 -5.329 -9.138 1.00 87.56 334 ALA A N 1
ATOM 2506 C CA . ALA A 1 334 ? 1.656 -3.868 -9.187 1.00 87.56 334 ALA A CA 1
ATOM 2507 C C . ALA A 1 334 ? 2.531 -3.432 -10.362 1.00 87.56 334 ALA A C 1
ATOM 2509 O O . ALA A 1 334 ? 3.759 -3.569 -10.332 1.00 87.56 334 ALA A O 1
ATOM 2510 N N . TRP A 1 335 ? 1.897 -2.918 -11.412 1.00 82.50 335 TRP A N 1
ATOM 2511 C CA . TRP A 1 335 ? 2.606 -2.548 -12.627 1.00 82.50 335 TRP A CA 1
ATOM 2512 C C . TRP A 1 335 ? 3.497 -1.326 -12.393 1.00 82.50 335 TRP A C 1
ATOM 2514 O O . TRP A 1 335 ? 3.044 -0.274 -11.945 1.00 82.50 335 TRP A O 1
ATOM 2524 N N . GLN A 1 336 ? 4.780 -1.453 -12.729 1.00 85.31 336 GLN A N 1
ATOM 2525 C CA . GLN A 1 336 ? 5.728 -0.341 -12.662 1.00 85.31 336 GLN A CA 1
ATOM 2526 C C . GLN A 1 336 ? 5.926 0.237 -14.054 1.00 85.31 336 GLN A C 1
ATOM 2528 O O . GLN A 1 336 ? 6.433 -0.430 -14.954 1.00 85.31 336 GLN A O 1
ATOM 2533 N N . ARG A 1 337 ? 5.535 1.498 -14.237 1.00 81.12 337 ARG A N 1
ATOM 2534 C CA . ARG A 1 337 ? 5.604 2.166 -15.545 1.00 81.12 337 ARG A CA 1
ATOM 2535 C C . ARG A 1 337 ? 6.993 2.726 -15.850 1.00 81.12 337 ARG A C 1
ATOM 2537 O O . ARG A 1 337 ? 7.274 3.086 -16.990 1.00 81.12 337 ARG A O 1
ATOM 2544 N N . SER A 1 338 ? 7.881 2.748 -14.860 1.00 85.44 338 SER A N 1
ATOM 2545 C CA . SER A 1 338 ? 9.305 3.021 -15.030 1.00 85.44 338 SER A CA 1
ATOM 2546 C C . SER A 1 338 ? 10.136 1.828 -14.561 1.00 85.44 338 SER A C 1
ATOM 2548 O O . SER A 1 338 ? 9.739 1.084 -13.665 1.00 85.44 338 SER A O 1
ATOM 2550 N N . SER A 1 339 ? 11.287 1.622 -15.204 1.00 89.44 339 SER A N 1
ATOM 2551 C CA . SER A 1 339 ? 12.213 0.572 -14.791 1.00 89.44 339 SER A CA 1
ATOM 2552 C C . SER A 1 339 ? 12.893 0.966 -13.488 1.00 89.44 339 SER A C 1
ATOM 2554 O O . SER A 1 339 ? 13.486 2.044 -13.388 1.00 89.44 339 SER A O 1
ATOM 2556 N N . GLY A 1 340 ? 12.845 0.087 -12.498 1.00 91.56 340 GLY A N 1
ATOM 2557 C CA . GLY A 1 340 ? 13.269 0.425 -11.151 1.00 91.56 340 GLY A CA 1
ATOM 2558 C C . GLY A 1 340 ? 13.352 -0.787 -10.244 1.00 91.56 340 GLY A C 1
ATOM 2559 O O . GLY A 1 340 ? 12.821 -1.860 -10.528 1.00 91.56 340 GLY A O 1
ATOM 2560 N N . ARG A 1 341 ? 14.064 -0.616 -9.131 1.00 94.25 341 ARG A N 1
ATOM 2561 C CA . ARG A 1 341 ? 14.058 -1.613 -8.062 1.00 94.25 341 ARG A CA 1
ATOM 2562 C C . ARG A 1 341 ? 12.778 -1.512 -7.270 1.00 94.25 341 ARG A C 1
ATOM 2564 O O . ARG A 1 341 ? 12.243 -0.421 -7.079 1.00 94.25 341 ARG A O 1
ATOM 2571 N N . TRP A 1 342 ? 12.375 -2.649 -6.735 1.00 95.50 342 TRP A N 1
ATOM 2572 C CA . TRP A 1 342 ? 11.246 -2.728 -5.838 1.00 95.50 342 TRP A CA 1
ATOM 2573 C C . TRP A 1 342 ? 11.511 -3.696 -4.692 1.00 95.50 342 TRP A C 1
ATOM 2575 O O . TRP A 1 342 ? 12.286 -4.649 -4.807 1.00 95.50 342 TRP A O 1
ATOM 2585 N N . LEU A 1 343 ? 10.872 -3.402 -3.570 1.00 97.00 343 LEU A N 1
ATOM 2586 C CA . LEU A 1 343 ? 10.768 -4.245 -2.390 1.00 97.00 343 LEU A CA 1
ATOM 2587 C C . LEU A 1 343 ? 9.282 -4.400 -2.087 1.00 97.00 343 LEU A C 1
ATOM 2589 O O . LEU A 1 343 ? 8.532 -3.428 -2.191 1.00 97.00 343 LEU A O 1
ATOM 2593 N N . GLN A 1 344 ? 8.868 -5.593 -1.693 1.00 96.94 344 GLN A N 1
ATOM 2594 C CA . GLN A 1 344 ? 7.482 -5.881 -1.371 1.00 96.94 344 GLN A CA 1
ATOM 2595 C C . GLN A 1 344 ? 7.371 -6.614 -0.040 1.00 96.94 344 GLN A C 1
ATOM 2597 O O . GLN A 1 344 ? 8.193 -7.473 0.280 1.00 96.94 344 GLN A O 1
ATOM 2602 N N . ALA A 1 345 ? 6.320 -6.296 0.706 1.00 96.69 345 ALA A N 1
ATOM 2603 C CA . ALA A 1 345 ? 5.852 -7.093 1.829 1.00 96.69 345 ALA A CA 1
ATOM 2604 C C . ALA A 1 345 ? 4.355 -7.384 1.659 1.00 96.69 345 ALA A C 1
ATOM 2606 O O . ALA A 1 345 ? 3.565 -6.470 1.423 1.00 96.69 345 ALA A O 1
ATOM 2607 N N . GLY A 1 346 ? 3.976 -8.653 1.778 1.00 94.38 346 GLY A N 1
ATOM 2608 C CA . GLY A 1 346 ? 2.592 -9.102 1.872 1.00 94.38 346 GLY A CA 1
ATOM 2609 C C . GLY A 1 346 ? 2.291 -9.476 3.313 1.00 94.38 346 GLY A C 1
ATOM 2610 O O . GLY A 1 346 ? 3.023 -10.271 3.896 1.00 94.38 346 GLY A O 1
ATOM 2611 N N . ILE A 1 347 ? 1.252 -8.897 3.904 1.00 93.31 347 ILE A N 1
ATOM 2612 C CA . ILE A 1 347 ? 0.879 -9.135 5.303 1.00 93.31 347 ILE A CA 1
ATOM 2613 C C . ILE A 1 347 ? -0.600 -9.447 5.380 1.00 93.31 347 ILE A C 1
ATOM 2615 O O . ILE A 1 347 ? -1.425 -8.762 4.783 1.00 93.31 347 ILE A O 1
ATOM 2619 N N . ARG A 1 348 ? -0.939 -10.475 6.147 1.00 91.44 348 ARG A N 1
ATOM 2620 C CA . ARG A 1 348 ? -2.313 -10.856 6.429 1.00 91.44 348 ARG A CA 1
ATOM 2621 C C . ARG A 1 348 ? -2.616 -10.584 7.887 1.00 91.44 348 ARG A C 1
ATOM 2623 O O . ARG A 1 348 ? -1.988 -11.169 8.771 1.00 91.44 348 ARG A O 1
ATOM 2630 N N . LEU A 1 349 ? -3.625 -9.754 8.108 1.00 89.44 349 LEU A N 1
ATOM 2631 C CA . LEU A 1 349 ? -4.128 -9.461 9.434 1.00 89.44 349 LEU A CA 1
ATOM 2632 C C . LEU A 1 349 ? -5.308 -10.362 9.786 1.00 89.44 349 LEU A C 1
ATOM 2634 O O . LEU A 1 349 ? -6.276 -10.461 9.023 1.00 89.44 349 LEU A O 1
ATOM 2638 N N . GLY A 1 350 ? -5.186 -11.034 10.932 1.00 85.69 350 GLY A N 1
ATOM 2639 C CA . GLY A 1 350 ? -6.216 -11.909 11.491 1.00 85.69 350 GLY A CA 1
ATOM 2640 C C . GLY A 1 350 ? -7.392 -11.116 12.059 1.00 85.69 350 GLY A C 1
ATOM 2641 O O . GLY A 1 350 ? -7.216 -9.992 12.529 1.00 85.69 350 GLY A O 1
ATOM 2642 N N . GLY A 1 351 ? -8.590 -11.703 12.013 1.00 77.75 351 GLY A N 1
ATOM 2643 C CA . GLY A 1 351 ? -9.787 -11.123 12.632 1.00 77.75 351 GLY A CA 1
ATOM 2644 C C . GLY A 1 351 ? -9.782 -11.241 14.162 1.00 77.75 351 GLY A C 1
ATOM 2645 O O . GLY A 1 351 ? -8.909 -11.897 14.721 1.00 77.75 351 GLY A O 1
ATOM 2646 N N . PRO A 1 352 ? -10.780 -10.678 14.864 1.00 68.50 352 PRO A N 1
ATOM 2647 C CA . PRO A 1 352 ? -10.775 -10.590 16.328 1.00 68.50 352 PRO A CA 1
ATOM 2648 C C . PRO A 1 352 ? -10.892 -11.945 17.045 1.00 68.50 352 PRO A C 1
ATOM 2650 O O . PRO A 1 352 ? -10.640 -12.035 18.242 1.00 68.50 352 PRO A O 1
ATOM 2653 N N . THR A 1 353 ? -11.332 -12.988 16.340 1.00 66.88 353 THR A N 1
ATOM 2654 C CA . THR A 1 353 ? -11.644 -14.314 16.895 1.00 66.88 353 THR A CA 1
ATOM 2655 C C . THR A 1 353 ? -10.554 -15.359 16.630 1.00 66.88 353 THR A C 1
ATOM 2657 O O . THR A 1 353 ? -10.842 -16.553 16.710 1.00 66.88 353 THR A O 1
ATOM 2660 N N . GLU A 1 354 ? -9.342 -14.931 16.265 1.00 61.09 354 GLU A N 1
ATOM 2661 C CA . GLU A 1 354 ? -8.185 -15.797 15.971 1.00 61.09 354 GLU A CA 1
ATOM 2662 C C . GLU A 1 354 ? -7.045 -15.677 16.975 1.00 61.09 354 GLU A C 1
ATOM 2664 O O . GLU A 1 354 ? -6.760 -14.540 17.435 1.00 61.09 354 GLU A O 1
#

pLDDT: mean 76.34, std 16.31, range [31.72, 97.12]

Foldseek 3Di:
DDDDDDDDPPDDDPVNVVVVVVVVVVVVVVVVVVCVVVVVVPPPLVVVVLVLLVLLVVLVVVLLLLQFPDKAPVDPFWIWTWGQDLAASHIWIWIWGQDCQGIWIDIHPDDIAHSDRDHNPDDDDDPDDDHPPDPPPFDAKGFNHKWKDWDLDQAQKTKIFAGPPADQFWKKKKKKWKFQQPDKDKPPPAWAWDDWDDDPRITITITIGGDDPVDDRMMMMGRPPTGITMMMMITTMPQFANVCQFPDKDKDKFKDALSDPVGFAFADDDPDDQAQRKKKKKKKKKAFCQDPPRPFDQSFRNWAWRDWDGNRGMIMTMTMHGGDDPDDPGGTGRRGNHTTIMMMMMTMTHGHVD

Sequence (354 aa):
MNRTHRPIRRAYTLIELIAAMIATTVLLSSLAATIVLSTNMLETPTAQSEAWHDREIADRIVADLRYSHSVDETSLAGFTVTKPSVTTAATESVSYQFGQDGLTRNIDSQSPYVLDQQSPSHTFTVDGFTAPTYIAANTPVRVRSSATAVTTNWANSISVDLPAGCQDGDVLFMAISARSPNSISISPWGWNLLYFLGSNNLRLIVAYRLHDASQSSTTQINFNSGAATAAVTILAIENASLNNPDNWSSSDSGYAWSFLSGTHPGVLEPSTGTLPQHLNLQIYAADGDPWSLYGDTLGVASYADVAQSTTGSSSIGIVVRNGTQPNLANPPSAWQRSSGRWLQAGIRLGGPTE

Organism: NCBI:txid1930275

Radius of gyration: 27.75 Å; chains: 1; bounding box: 70×56×114 Å

Secondary structure (DSSP, 8-state):
----------PPPHHHHHHHHHHHHHHHHHHHHHHHHHHHH-S-HHHHHHHHHHHHHHHHHHHHHHT-SEEE--STTEEEEEEE-TTTSSEEEEEEEEETTEEEEEETTSPPEEEESS--SS-------------TTS---EEEEEEEEE-SSSBSEEEEEPPTT--TT-EEEEEEEEES-SEEEEESS-PEEEEEEEETTEEEEEEEEE--TTS-SEEEEEEETS-BEEEEEEEEEES--SS-SEEEEEEEEEEE-TT-GGGSPBP---SS---TT-EEEEEEEEES-SSGGGSS----TT-EEEEEEE-SSEEEEEEEEESPPP--SS--B---SS-EEEEEEEEEE--TT-